Protein AF-A0A2W1BC17-F1 (afdb_monomer)

pLDDT: mean 77.49, std 23.21, range [33.03, 98.62]

Solvent-accessible surface area (backbone atoms only — not comparable to full-atom values): 24165 Å² total; per-residue (Å²): 102,50,17,80,82,79,64,45,81,51,53,84,91,45,58,36,45,22,64,70,81,61,52,36,32,41,40,66,82,70,74,48,51,72,63,58,64,70,69,39,52,78,56,51,64,63,67,32,56,46,70,74,53,60,67,54,64,79,76,71,79,68,84,74,87,70,80,82,77,80,79,78,84,89,79,88,84,79,75,72,74,79,68,64,68,73,76,72,74,78,75,86,74,86,71,49,74,66,57,50,54,52,50,53,56,49,49,51,52,51,51,52,53,50,52,53,52,51,51,54,50,52,52,54,52,51,51,53,52,50,52,52,51,51,53,54,52,52,53,51,53,51,52,54,49,54,50,50,56,51,50,53,52,50,53,50,52,55,51,50,55,51,52,54,53,52,53,53,52,50,56,52,53,52,54,57,56,63,72,71,73,72,81,86,81,83,88,82,86,90,84,90,84,90,82,88,77,90,78,88,80,90,78,91,82,89,81,89,81,92,81,86,88,81,87,82,82,90,84,85,88,81,85,85,91,82,94,76,90,81,81,83,82,73,85,78,79,87,70,81,82,75,87,65,88,88,80,77,89,74,86,81,76,83,76,78,77,74,74,81,84,83,78,85,86,79,89,80,65,87,89,65,82,78,81,80,57,70,43,42,34,35,38,33,64,38,57,65,82,64,50,59,63,62,52,50,51,52,50,28,74,75,73,40,83,90,60,74,72,45,69,43,77,56,85,65,94,61,94,61,94,39,31,36,35,41,37,36,30,42,59,83,57,46,63,64,71,66,40,73,85,75,49,64,89,80,55,46,73,46,77,49,70,80,75,74,70,77,71,70,81,76,88,125

Mean predicted aligned error: 20.09 Å

Nearest PDB structures (foldseek):
  2rrn-assembly1_A  TM=5.330E-01  e=1.039E-02  Thermus thermophilus HB8
  7qri-assembly1_B  TM=5.809E-01  e=1.399E-01  Homo sapiens
  6u9d-assembly2_S-2  TM=5.372E-01  e=3.769E-01  Saccharomyces cerevisiae
  2caj-assembly1_A-2  TM=4.320E-01  e=1.315E-01  Helicobacter pylori 26695
  6u9d-assembly2_W-2  TM=5.742E-01  e=1.080E+00  Saccharomyces cerevisiae

InterPro domains:
  IPR001965 Zinc finger, PHD-type [SM00249] (2-54)
  IPR011011 Zinc finger, FYVE/PHD-type [SSF57903] (2-59)
  IPR013083 Zinc finger, RING/FYVE/PHD-type [G3DSA:3.30.40.10] (1-61)
  IPR019786 Zinc finger, PHD-type, conserved site [PS01359] (3-53)

Structure (mmCIF, N/CA/C/O backbone):
data_AF-A0A2W1BC17-F1
#
_entry.id   AF-A0A2W1BC17-F1
#
loop_
_atom_site.group_PDB
_atom_site.id
_atom_site.type_symbol
_atom_site.label_atom_id
_atom_site.label_alt_id
_atom_site.label_comp_id
_atom_site.label_asym_id
_atom_site.label_entity_id
_atom_site.label_seq_id
_atom_site.pdbx_PDB_ins_code
_atom_site.Cartn_x
_atom_site.Cartn_y
_atom_site.Cartn_z
_atom_site.occupancy
_atom_site.B_iso_or_equiv
_atom_site.auth_seq_id
_atom_site.auth_comp_id
_atom_site.auth_asym_id
_atom_site.auth_atom_id
_atom_site.pdbx_PDB_model_num
ATOM 1 N N . MET A 1 1 ? -3.596 -1.594 25.329 1.00 90.62 1 MET A N 1
ATOM 2 C CA . MET A 1 1 ? -2.576 -1.300 24.293 1.00 90.62 1 MET A CA 1
ATOM 3 C C . MET A 1 1 ? -2.868 -2.190 23.095 1.00 90.62 1 MET A C 1
ATOM 5 O O . MET A 1 1 ? -3.283 -3.321 23.323 1.00 90.62 1 MET A O 1
ATOM 9 N N . ASN A 1 2 ? -2.706 -1.697 21.864 1.00 97.12 2 ASN A N 1
ATOM 10 C CA . ASN A 1 2 ? -2.978 -2.479 20.652 1.00 97.12 2 ASN A CA 1
ATOM 11 C C . ASN A 1 2 ? -1.664 -2.948 20.018 1.00 97.12 2 ASN A C 1
ATOM 13 O O . ASN A 1 2 ? -0.629 -2.288 20.143 1.00 97.12 2 ASN A O 1
ATOM 17 N N . CYS A 1 3 ? -1.694 -4.106 19.369 1.00 97.69 3 CYS A N 1
ATOM 18 C CA . CYS A 1 3 ? -0.544 -4.654 18.664 1.00 97.69 3 CYS A CA 1
ATOM 19 C C . CYS A 1 3 ? -0.283 -3.894 17.372 1.00 97.69 3 CYS A C 1
ATOM 21 O O . CYS A 1 3 ? -1.185 -3.718 16.566 1.00 97.69 3 CYS A O 1
ATOM 23 N N . ASN A 1 4 ? 0.962 -3.494 17.138 1.00 96.50 4 ASN A N 1
ATOM 24 C CA . ASN A 1 4 ? 1.337 -2.721 15.955 1.00 96.50 4 ASN A CA 1
ATOM 25 C C . ASN A 1 4 ? 1.450 -3.566 14.667 1.00 96.50 4 ASN A C 1
ATOM 27 O O . ASN A 1 4 ? 1.879 -3.047 13.644 1.00 96.50 4 ASN A O 1
ATOM 31 N N . ILE A 1 5 ? 1.134 -4.865 14.731 1.00 95.88 5 ILE A N 1
ATOM 32 C CA . ILE A 1 5 ? 1.068 -5.765 13.568 1.00 95.88 5 ILE A CA 1
ATOM 33 C C . ILE A 1 5 ? -0.388 -6.122 13.267 1.00 95.88 5 ILE A C 1
ATOM 35 O O . ILE A 1 5 ? -0.862 -5.887 12.167 1.00 95.88 5 ILE A O 1
ATOM 39 N N . CYS A 1 6 ? -1.116 -6.675 14.243 1.00 97.38 6 CYS A N 1
ATOM 40 C CA . CYS A 1 6 ? -2.483 -7.160 14.019 1.00 97.38 6 CYS A CA 1
ATOM 41 C C . CYS A 1 6 ? -3.583 -6.197 14.494 1.00 97.38 6 CYS A C 1
ATOM 43 O O . CYS A 1 6 ? -4.758 -6.531 14.385 1.00 97.38 6 CYS A O 1
ATOM 45 N N . PHE A 1 7 ? -3.224 -5.054 15.089 1.00 95.44 7 PHE A N 1
ATOM 46 C CA . PHE A 1 7 ? -4.124 -4.015 15.620 1.00 95.44 7 PHE A CA 1
ATOM 47 C C . PHE A 1 7 ? -5.117 -4.452 16.715 1.00 95.44 7 PHE A C 1
ATOM 49 O O . PHE A 1 7 ? -5.868 -3.625 17.232 1.00 95.44 7 PHE A O 1
ATOM 56 N N . LYS A 1 8 ? -5.076 -5.714 17.160 1.00 98.00 8 LYS A N 1
ATOM 57 C CA . LYS A 1 8 ? -5.898 -6.234 18.267 1.00 98.00 8 LYS A CA 1
ATOM 58 C C . LYS A 1 8 ? -5.369 -5.776 19.632 1.00 98.00 8 LYS A C 1
ATOM 60 O O . LYS A 1 8 ? -4.177 -5.488 19.782 1.00 98.00 8 LYS A O 1
ATOM 65 N N . LYS A 1 9 ? -6.247 -5.740 20.642 1.00 97.81 9 LYS A N 1
ATOM 66 C CA . LYS A 1 9 ? -5.868 -5.474 22.043 1.00 97.81 9 LYS A CA 1
ATOM 67 C C . LYS A 1 9 ? -4.882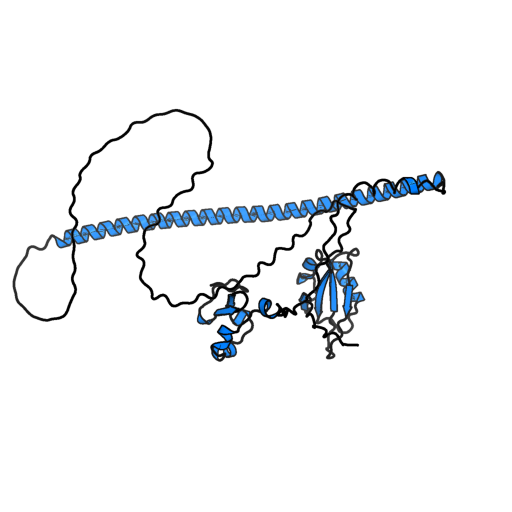 -6.547 22.544 1.00 97.81 9 LYS A C 1
ATOM 69 O O . LYS A 1 9 ? -4.985 -7.713 22.169 1.00 97.81 9 LYS A O 1
ATOM 74 N N . ILE A 1 10 ? -3.903 -6.133 23.348 1.00 97.50 10 ILE A N 1
ATOM 75 C CA . ILE A 1 10 ? -2.877 -7.003 23.941 1.00 97.50 10 ILE A CA 1
ATOM 76 C C . ILE A 1 10 ? -3.099 -7.113 25.450 1.00 97.50 10 ILE A C 1
ATOM 78 O O . ILE A 1 10 ? -3.164 -6.085 26.131 1.00 97.50 10 ILE A O 1
ATOM 82 N N . ASP A 1 11 ? -3.124 -8.344 25.955 1.00 96.88 11 ASP A N 1
ATOM 83 C CA . ASP A 1 11 ? -3.089 -8.641 27.385 1.00 96.88 11 ASP A CA 1
ATOM 84 C C . ASP A 1 11 ? -1.675 -8.475 27.952 1.00 96.88 11 ASP A C 1
ATOM 86 O O . ASP A 1 11 ? -0.675 -8.680 27.262 1.00 96.88 11 ASP A O 1
ATOM 90 N N . LEU A 1 12 ? -1.563 -8.125 29.235 1.00 93.38 12 LEU A N 1
ATOM 91 C CA . LEU A 1 12 ? -0.262 -7.903 29.882 1.00 93.38 12 LEU A CA 1
ATOM 92 C C . LEU A 1 12 ? 0.638 -9.150 29.868 1.00 93.38 12 LEU A C 1
ATOM 94 O O . LEU A 1 12 ? 1.864 -9.010 29.865 1.00 93.38 12 LEU A O 1
ATOM 98 N N . SER A 1 13 ? 0.046 -10.349 29.826 1.00 93.38 13 SER A N 1
ATOM 99 C CA . SER A 1 13 ? 0.774 -11.614 29.699 1.00 93.38 13 SER A CA 1
ATOM 100 C C . SER A 1 13 ? 1.473 -11.747 28.352 1.00 93.38 13 SER A C 1
ATOM 102 O O . SER A 1 13 ? 2.547 -12.322 28.309 1.00 93.38 13 SER A O 1
ATOM 104 N N . ASP A 1 14 ? 0.920 -11.176 27.283 1.00 95.00 14 ASP A N 1
ATOM 105 C CA . ASP A 1 14 ? 1.371 -11.402 25.904 1.00 95.00 14 ASP A CA 1
ATOM 106 C C . ASP A 1 14 ? 2.144 -10.205 25.330 1.00 95.00 14 ASP A C 1
ATOM 108 O O . ASP A 1 14 ? 2.541 -10.196 24.159 1.00 95.00 14 ASP A O 1
ATOM 112 N N . LEU A 1 15 ? 2.354 -9.181 26.160 1.00 95.31 15 LEU A N 1
ATOM 113 C CA . LEU A 1 15 ? 2.913 -7.900 25.766 1.00 95.31 15 LEU A CA 1
ATOM 114 C C . LEU A 1 15 ? 4.436 -7.946 25.609 1.00 95.31 15 LEU A C 1
ATOM 116 O O . LEU A 1 15 ? 5.186 -8.122 26.573 1.00 95.31 15 LEU A O 1
ATOM 120 N N . LEU A 1 16 ? 4.892 -7.643 24.395 1.00 95.88 16 LEU A N 1
ATOM 121 C CA . LEU A 1 16 ? 6.256 -7.210 24.105 1.00 95.88 16 LEU A CA 1
ATOM 122 C C . LEU A 1 16 ? 6.275 -5.732 23.743 1.00 95.88 16 LEU A C 1
ATOM 124 O O . LEU A 1 16 ? 5.455 -5.253 22.961 1.00 95.88 16 LEU A O 1
ATOM 128 N N . ARG A 1 17 ? 7.256 -5.004 24.276 1.00 96.38 17 ARG A N 1
ATOM 129 C CA . ARG A 1 17 ? 7.487 -3.595 23.951 1.00 96.38 17 ARG A CA 1
ATOM 130 C C . ARG A 1 17 ? 8.876 -3.442 23.350 1.00 96.38 17 ARG A C 1
ATOM 132 O O . ARG A 1 17 ? 9.870 -3.738 24.005 1.00 96.38 17 ARG A O 1
ATOM 139 N N . CYS A 1 18 ? 8.955 -2.953 22.115 1.00 96.44 18 CYS A N 1
ATOM 140 C CA . CYS A 1 18 ? 10.238 -2.701 21.461 1.00 96.44 18 CYS A CA 1
ATOM 141 C C . CYS A 1 18 ? 11.016 -1.604 22.204 1.00 96.44 18 CYS A C 1
ATOM 143 O O . CYS A 1 18 ? 10.502 -0.508 22.426 1.00 96.44 18 CYS A O 1
ATOM 145 N N . ASN A 1 19 ? 12.282 -1.840 22.545 1.00 94.69 19 ASN A N 1
ATOM 146 C CA . ASN A 1 19 ? 13.093 -0.845 23.245 1.00 94.69 19 ASN A CA 1
ATOM 147 C C . ASN A 1 19 ? 13.482 0.355 22.347 1.00 94.69 19 ASN A C 1
ATOM 149 O O . ASN A 1 19 ? 13.728 1.458 22.851 1.00 94.69 19 ASN A O 1
ATOM 153 N N . GLY A 1 20 ? 13.497 0.156 21.023 1.00 92.81 20 GLY A N 1
ATOM 154 C CA . GLY A 1 20 ? 13.750 1.192 20.018 1.00 92.81 20 GLY A CA 1
ATOM 155 C C . GLY A 1 20 ? 12.575 2.159 19.858 1.00 92.81 20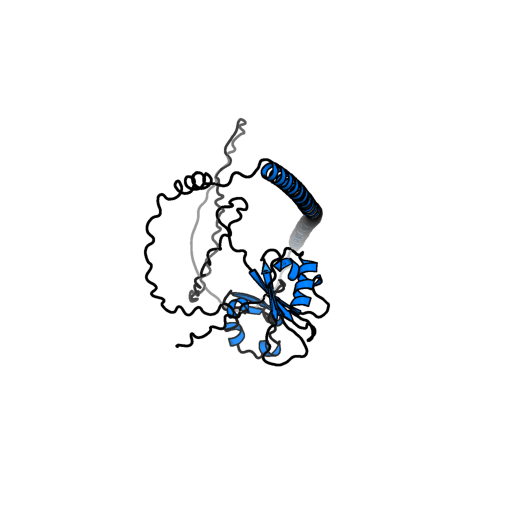 GLY A C 1
ATOM 156 O O . GLY A 1 20 ? 12.637 3.280 20.355 1.00 92.81 20 GLY A O 1
ATOM 157 N N . CYS A 1 21 ? 11.502 1.720 19.194 1.00 95.00 21 CYS A N 1
ATOM 158 C CA . CYS A 1 21 ? 10.346 2.557 18.845 1.00 95.00 21 CYS A CA 1
ATOM 159 C C . CYS A 1 21 ? 9.244 2.617 19.913 1.00 95.00 21 CYS A C 1
ATOM 161 O O . CYS A 1 21 ? 8.287 3.361 19.741 1.00 95.00 21 CYS A O 1
ATOM 163 N N . LYS A 1 22 ? 9.342 1.831 20.996 1.00 95.62 22 LYS A N 1
ATOM 164 C CA . LYS A 1 22 ? 8.334 1.722 22.072 1.00 95.62 22 LYS A CA 1
ATOM 165 C C . LYS A 1 22 ? 6.961 1.178 21.654 1.00 95.62 22 LYS A C 1
ATOM 167 O O . LYS A 1 22 ? 6.094 1.054 22.516 1.00 95.62 22 LYS A O 1
ATOM 172 N N . ALA A 1 23 ? 6.784 0.773 20.397 1.00 96.88 23 ALA A N 1
ATOM 173 C CA . ALA A 1 23 ? 5.580 0.085 19.946 1.00 96.88 23 ALA A CA 1
ATOM 174 C C . ALA A 1 23 ? 5.381 -1.250 20.686 1.00 96.88 23 ALA A C 1
ATOM 176 O O . ALA A 1 23 ? 6.347 -1.898 21.117 1.00 96.88 23 ALA A O 1
ATOM 177 N N . THR A 1 24 ? 4.114 -1.632 20.841 1.00 97.50 24 THR A N 1
ATOM 178 C CA . THR A 1 24 ? 3.685 -2.854 21.524 1.00 97.50 24 THR A CA 1
ATOM 179 C C . THR A 1 24 ? 3.248 -3.921 20.535 1.00 97.50 24 THR A C 1
ATOM 181 O O . THR A 1 24 ? 2.609 -3.621 19.528 1.00 97.50 24 THR A O 1
ATOM 184 N N . TYR A 1 25 ? 3.573 -5.170 20.841 1.00 97.69 25 TYR A N 1
ATOM 185 C CA . TYR A 1 25 ? 3.340 -6.326 19.985 1.00 97.69 25 TYR A CA 1
ATOM 186 C C . TYR A 1 25 ? 2.874 -7.508 20.835 1.00 97.69 25 TYR A C 1
ATOM 188 O O . TYR A 1 25 ? 3.292 -7.635 21.987 1.00 97.69 25 TYR A O 1
ATOM 196 N N . HIS A 1 26 ? 2.057 -8.394 20.265 1.00 97.94 26 HIS A N 1
ATOM 197 C CA . HIS A 1 26 ? 1.937 -9.753 20.799 1.00 97.94 26 HIS A CA 1
ATOM 198 C C . HIS A 1 26 ? 3.237 -10.506 20.507 1.00 97.94 26 HIS A C 1
ATOM 200 O O . HIS A 1 26 ? 3.741 -10.423 19.383 1.00 97.94 26 HIS A O 1
ATOM 206 N N . TYR A 1 27 ? 3.756 -11.287 21.457 1.00 96.62 27 TYR A N 1
ATOM 207 C CA . TYR A 1 27 ? 4.955 -12.103 21.203 1.00 96.62 27 TYR A CA 1
ATOM 208 C C . TYR A 1 27 ? 4.778 -13.075 20.027 1.00 96.62 27 TYR A C 1
ATOM 210 O O . TYR A 1 27 ? 5.697 -13.254 19.229 1.00 96.62 27 TYR A O 1
ATOM 218 N N . ARG A 1 28 ? 3.555 -13.586 19.838 1.00 97.06 28 ARG A N 1
ATOM 219 C CA . ARG A 1 28 ? 3.181 -14.432 18.694 1.00 97.06 28 ARG A CA 1
ATOM 220 C C . ARG A 1 28 ? 3.307 -13.703 17.354 1.00 97.06 28 ARG A C 1
ATOM 222 O O . ARG A 1 28 ? 3.791 -14.285 16.391 1.00 97.06 28 ARG A O 1
ATOM 229 N N . CYS A 1 29 ? 2.932 -12.422 17.287 1.00 97.44 29 CYS A N 1
ATOM 230 C CA . CYS A 1 29 ? 3.077 -11.617 16.067 1.00 97.44 29 CYS A CA 1
ATOM 231 C C . CYS A 1 29 ? 4.548 -11.358 15.704 1.00 97.44 29 CYS A C 1
ATOM 233 O O . CYS A 1 29 ? 4.842 -11.076 14.549 1.00 97.44 29 CYS A O 1
ATOM 235 N N . MET A 1 30 ? 5.460 -11.479 16.672 1.00 95.88 30 MET A N 1
ATOM 236 C CA . MET A 1 30 ? 6.908 -11.351 16.478 1.00 95.88 30 MET A CA 1
ATOM 237 C C . MET A 1 30 ? 7.607 -12.705 16.280 1.00 95.88 30 MET A C 1
ATOM 239 O O . MET A 1 30 ? 8.830 -12.764 16.349 1.00 95.88 30 MET A O 1
ATOM 243 N N . LYS A 1 31 ? 6.846 -13.789 16.057 1.00 95.75 31 LYS A N 1
ATOM 244 C CA . LYS A 1 31 ? 7.356 -15.160 15.874 1.00 95.75 31 LYS A CA 1
ATOM 245 C C . LYS A 1 31 ? 8.217 -15.676 17.040 1.00 95.75 31 LYS A C 1
ATOM 247 O O . LYS A 1 31 ? 9.049 -16.550 16.840 1.00 95.75 31 LYS A O 1
ATOM 252 N N . ILE A 1 32 ? 8.007 -15.158 18.252 1.00 94.62 32 ILE A N 1
ATOM 253 C CA . ILE A 1 32 ? 8.643 -15.681 19.467 1.00 94.62 32 ILE A CA 1
ATOM 254 C C . ILE A 1 32 ? 7.788 -16.836 19.980 1.00 94.62 32 ILE A C 1
ATOM 256 O O . ILE A 1 32 ? 6.556 -16.728 20.034 1.00 94.62 32 ILE A O 1
ATOM 260 N N . THR A 1 33 ? 8.412 -17.951 20.341 1.00 95.19 33 THR A N 1
ATOM 261 C CA . THR A 1 33 ? 7.667 -19.105 20.852 1.00 95.19 33 THR A CA 1
ATOM 262 C C . THR A 1 33 ? 7.188 -18.855 22.291 1.00 95.19 33 THR A C 1
ATOM 264 O O . THR A 1 33 ? 7.827 -18.122 23.049 1.00 95.19 33 THR A O 1
ATOM 267 N N . PRO A 1 34 ? 6.065 -19.457 22.728 1.00 94.56 34 PRO A N 1
ATOM 268 C CA . PRO A 1 34 ? 5.609 -19.326 24.112 1.00 94.56 34 PRO A CA 1
ATOM 269 C C . PRO A 1 34 ? 6.641 -19.806 25.144 1.00 94.56 34 PRO A C 1
ATOM 271 O O . PRO A 1 34 ? 6.688 -19.252 26.238 1.00 94.56 34 PRO A O 1
ATOM 274 N N . ALA A 1 35 ? 7.459 -20.809 24.798 1.00 92.94 35 ALA A N 1
ATOM 275 C CA . ALA A 1 35 ? 8.547 -21.302 25.642 1.00 92.94 35 ALA A CA 1
ATOM 276 C C . ALA A 1 35 ? 9.640 -20.236 25.804 1.00 92.94 35 ALA A C 1
ATOM 278 O O . ALA A 1 35 ? 9.913 -19.828 26.925 1.00 92.94 35 ALA A O 1
ATOM 279 N N . GLU A 1 36 ? 10.150 -19.665 24.706 1.00 91.44 36 GLU A N 1
ATOM 280 C CA . GLU A 1 36 ? 11.123 -18.558 24.744 1.00 91.44 36 GLU A CA 1
ATOM 281 C C . GLU A 1 36 ? 10.584 -17.314 25.454 1.00 91.44 36 GLU A C 1
ATOM 283 O O . GLU A 1 36 ? 11.343 -16.564 26.058 1.00 91.44 36 GLU A O 1
ATOM 288 N N . PHE A 1 37 ? 9.276 -17.064 25.389 1.00 93.38 37 PHE A N 1
ATOM 289 C CA . PHE A 1 37 ? 8.667 -15.931 26.078 1.00 93.38 37 PHE A CA 1
ATOM 290 C C . PHE A 1 37 ? 8.485 -16.178 27.588 1.00 93.38 37 PHE A C 1
ATOM 292 O O . PHE A 1 37 ? 8.590 -15.231 28.372 1.00 93.38 37 PHE A O 1
ATOM 299 N N . LYS A 1 38 ? 8.211 -17.425 28.002 1.00 89.94 38 LYS A N 1
ATOM 300 C CA . LYS A 1 38 ? 8.065 -17.818 29.416 1.00 89.94 38 LYS A CA 1
ATOM 301 C C . LYS A 1 38 ? 9.410 -18.044 30.110 1.00 89.94 38 LYS A C 1
ATOM 303 O O . LYS A 1 38 ? 9.572 -17.612 31.246 1.00 89.94 38 LYS A O 1
ATOM 308 N N . GLU A 1 39 ? 10.347 -18.708 29.439 1.00 83.62 39 GLU A N 1
ATOM 309 C CA . GLU A 1 39 ? 11.698 -19.003 29.936 1.00 83.62 39 GLU A CA 1
ATOM 310 C C . GLU A 1 39 ? 12.673 -17.856 29.675 1.00 83.62 39 GLU A C 1
ATOM 312 O O . GLU A 1 39 ? 13.678 -17.716 30.372 1.00 83.62 39 GLU A O 1
ATOM 317 N N . GLY A 1 40 ? 12.361 -17.005 28.692 1.00 72.44 40 GLY A N 1
ATOM 318 C CA . GLY A 1 40 ? 13.122 -15.811 28.379 1.00 72.44 40 GLY A CA 1
ATOM 319 C C . GLY A 1 40 ? 13.226 -14.940 29.623 1.00 72.44 40 GLY A C 1
ATOM 320 O O . GLY A 1 40 ? 12.202 -14.431 30.092 1.00 72.44 40 GLY A O 1
ATOM 321 N N . PRO A 1 41 ? 14.436 -14.737 30.174 1.00 64.12 41 PRO A N 1
ATOM 322 C CA . PRO A 1 41 ? 14.602 -13.960 31.387 1.00 64.12 41 PRO A CA 1
ATOM 323 C C . PRO A 1 41 ? 13.986 -12.573 31.196 1.00 64.12 41 PRO A C 1
ATOM 325 O O . PRO A 1 41 ? 13.830 -12.091 30.074 1.00 64.12 41 PRO A O 1
ATOM 328 N N . VAL A 1 42 ? 13.719 -11.871 32.299 1.00 74.50 42 VAL A N 1
ATOM 329 C CA . VAL A 1 42 ? 13.345 -10.439 32.353 1.00 74.50 42 VAL A CA 1
ATOM 330 C C . VAL A 1 42 ? 14.116 -9.571 31.331 1.00 74.50 42 VAL A C 1
ATOM 332 O O . VAL A 1 42 ? 13.631 -8.532 30.883 1.00 74.50 42 VAL A O 1
ATOM 335 N N . GLN A 1 43 ? 15.302 -10.020 30.917 1.00 78.19 43 GLN A N 1
ATOM 336 C CA . GLN A 1 43 ? 16.089 -9.501 29.807 1.00 78.19 43 GLN A CA 1
ATOM 337 C C . GLN A 1 43 ? 15.358 -9.439 28.456 1.00 78.19 43 GLN A C 1
ATOM 339 O O . GLN A 1 43 ? 15.435 -8.379 27.848 1.00 78.19 43 GLN A O 1
ATOM 344 N N . LEU A 1 44 ? 14.616 -10.458 27.993 1.00 88.88 44 LEU A N 1
ATOM 345 C CA . LEU A 1 44 ? 13.930 -10.416 26.687 1.00 88.88 44 LEU A CA 1
ATOM 346 C C . LEU A 1 44 ? 12.957 -9.230 26.632 1.00 88.88 44 LEU A C 1
ATOM 348 O O . LEU A 1 44 ? 12.991 -8.432 25.699 1.00 88.88 44 LEU A O 1
ATOM 352 N N . LYS A 1 45 ? 12.176 -9.017 27.698 1.00 85.50 45 LYS A N 1
ATOM 353 C CA . LYS A 1 45 ? 11.275 -7.856 27.815 1.00 85.50 45 LYS A CA 1
ATOM 354 C C . LYS A 1 45 ? 12.021 -6.513 27.852 1.00 85.50 45 LYS A C 1
ATOM 356 O O . LYS A 1 45 ? 11.454 -5.498 27.453 1.00 85.50 45 LYS A O 1
ATOM 361 N N . ARG A 1 46 ? 13.278 -6.482 28.317 1.00 86.94 46 ARG A N 1
ATOM 362 C CA . ARG A 1 46 ? 14.114 -5.265 28.406 1.00 86.94 46 ARG A CA 1
ATOM 363 C C . ARG A 1 46 ? 14.904 -4.974 27.125 1.00 86.94 46 ARG A C 1
ATOM 365 O O . ARG A 1 46 ? 15.134 -3.806 26.801 1.00 86.94 46 ARG A O 1
ATOM 372 N N . THR A 1 47 ? 15.342 -6.002 26.405 1.00 92.88 47 THR A N 1
ATOM 373 C CA . THR A 1 47 ? 16.265 -5.881 25.265 1.00 92.88 47 THR A CA 1
ATOM 374 C C . THR A 1 47 ? 15.593 -6.074 23.911 1.00 92.88 47 THR A C 1
ATOM 376 O O . THR A 1 47 ? 16.204 -5.724 22.899 1.00 92.88 47 THR A O 1
ATOM 379 N N . PHE A 1 48 ? 14.343 -6.548 23.876 1.00 95.00 48 PHE A N 1
ATOM 380 C CA . PHE A 1 48 ? 13.606 -6.788 22.639 1.00 95.00 48 PHE A CA 1
ATOM 381 C C . PHE A 1 48 ? 13.566 -5.552 21.727 1.00 95.00 48 PHE A C 1
ATOM 383 O O . PHE A 1 48 ? 13.265 -4.429 22.149 1.00 95.00 48 PHE A O 1
ATOM 390 N N . LYS A 1 49 ? 13.845 -5.771 20.442 1.00 95.00 49 LYS A N 1
ATOM 391 C CA . LYS A 1 49 ? 13.698 -4.793 19.363 1.00 95.00 49 LYS A CA 1
ATOM 392 C C . LYS A 1 49 ? 12.876 -5.431 18.250 1.00 95.00 49 LYS A C 1
ATOM 394 O O . LYS A 1 49 ? 13.144 -6.564 17.881 1.00 95.00 49 LYS A O 1
ATOM 399 N N . CYS A 1 50 ? 11.888 -4.702 17.733 1.00 95.75 50 CYS A N 1
ATOM 400 C CA . CYS A 1 50 ? 11.154 -5.127 16.545 1.00 95.75 50 CYS A CA 1
ATOM 401 C C . CYS A 1 50 ? 12.038 -5.017 15.302 1.00 95.75 50 CYS A C 1
ATOM 403 O O . CYS A 1 50 ? 12.941 -4.180 15.281 1.00 95.75 50 CYS A O 1
ATOM 405 N N . ASP A 1 51 ? 11.720 -5.780 14.259 1.00 93.19 51 ASP A N 1
ATOM 406 C CA . ASP A 1 51 ? 12.511 -5.892 13.025 1.00 93.19 51 ASP A CA 1
ATOM 407 C C . ASP A 1 51 ? 12.857 -4.538 12.402 1.00 93.19 51 ASP A C 1
ATOM 409 O O . ASP A 1 51 ? 13.985 -4.311 11.971 1.00 93.19 51 ASP A O 1
ATOM 413 N N . ILE A 1 52 ? 11.927 -3.582 12.469 1.00 91.56 52 ILE A N 1
ATOM 414 C CA . ILE A 1 52 ? 12.150 -2.204 12.021 1.00 91.56 52 ILE A CA 1
ATOM 415 C C . ILE A 1 52 ? 13.318 -1.569 12.793 1.00 91.56 52 ILE A C 1
ATOM 417 O O . ILE A 1 52 ? 14.215 -0.977 12.203 1.00 91.56 52 ILE A O 1
ATOM 421 N N . CYS A 1 53 ? 13.347 -1.707 14.120 1.00 91.94 53 CYS A N 1
ATOM 422 C CA . CYS A 1 53 ? 14.404 -1.153 14.970 1.00 91.94 53 CYS A CA 1
ATOM 423 C C . CYS A 1 53 ? 15.703 -1.964 14.947 1.00 91.94 53 CYS A C 1
ATOM 425 O O . CYS A 1 53 ? 16.757 -1.409 15.267 1.00 91.94 53 CYS A O 1
ATOM 427 N N . THR A 1 54 ? 15.643 -3.256 14.627 1.00 90.69 54 THR A N 1
ATOM 428 C CA . THR A 1 54 ? 16.827 -4.110 14.456 1.00 90.69 54 THR A CA 1
ATOM 429 C C . THR A 1 54 ? 17.533 -3.795 13.134 1.00 90.69 54 THR A C 1
ATOM 431 O O . THR A 1 54 ? 18.759 -3.713 13.112 1.00 90.69 54 THR A O 1
ATOM 434 N N . ASN A 1 55 ? 16.768 -3.506 12.074 1.00 82.50 55 ASN A N 1
ATOM 435 C CA . ASN A 1 55 ? 17.276 -3.177 10.736 1.00 82.50 55 ASN A CA 1
ATOM 436 C C . ASN A 1 55 ? 17.770 -1.734 10.585 1.00 82.50 55 ASN A C 1
ATOM 438 O O . ASN A 1 55 ? 18.510 -1.426 9.646 1.00 82.50 55 ASN A O 1
ATOM 442 N N . VAL A 1 56 ? 17.445 -0.842 11.528 1.00 78.56 56 VAL A N 1
ATOM 443 C CA . VAL A 1 56 ? 18.119 0.458 11.649 1.00 78.56 56 VAL A CA 1
ATOM 444 C C . VAL A 1 56 ? 19.520 0.188 12.196 1.00 78.56 56 VAL A C 1
ATOM 446 O O . VAL A 1 56 ? 19.795 0.334 13.389 1.00 78.56 56 VAL A O 1
ATOM 449 N N . SER A 1 57 ? 20.407 -0.254 11.301 1.00 53.94 57 SER A N 1
ATOM 450 C CA . SER A 1 57 ? 21.834 -0.408 11.559 1.00 53.94 57 SER A CA 1
ATOM 451 C C . SER A 1 57 ? 22.300 0.832 12.306 1.00 53.94 57 SER A C 1
ATOM 453 O O . SER A 1 57 ? 22.072 1.955 11.842 1.00 53.94 57 SER A O 1
ATOM 455 N N . LYS A 1 58 ? 22.902 0.644 13.489 1.00 56.44 58 LYS A N 1
ATOM 456 C CA . LYS A 1 58 ? 23.574 1.725 14.209 1.00 56.44 58 LYS A CA 1
ATOM 457 C C . LYS A 1 58 ? 24.556 2.322 13.204 1.00 56.44 58 LYS A C 1
ATOM 459 O O . LYS A 1 58 ? 25.610 1.737 12.984 1.00 56.44 58 LYS A O 1
ATOM 464 N N . ARG A 1 59 ? 24.215 3.448 12.563 1.00 52.28 59 ARG A N 1
ATOM 465 C CA . ARG A 1 59 ? 25.222 4.297 11.931 1.00 52.28 59 ARG A CA 1
ATOM 466 C C . ARG A 1 59 ? 26.111 4.700 13.089 1.00 52.28 59 ARG A C 1
ATOM 468 O O . ARG A 1 59 ? 25.754 5.591 13.863 1.00 52.28 59 ARG A O 1
ATOM 475 N N . ILE A 1 60 ? 27.185 3.939 13.272 1.00 49.72 60 ILE A N 1
ATOM 476 C CA . ILE A 1 60 ? 28.331 4.343 14.058 1.00 49.72 60 ILE A CA 1
ATOM 477 C C . ILE A 1 60 ? 28.633 5.723 13.502 1.00 49.72 60 ILE A C 1
ATOM 479 O O . ILE A 1 60 ? 28.863 5.877 12.303 1.00 49.72 60 ILE A O 1
ATOM 483 N N . ARG A 1 61 ? 28.462 6.739 14.345 1.00 47.34 61 ARG A N 1
ATOM 484 C CA . ARG A 1 61 ? 28.958 8.071 14.045 1.00 47.34 61 ARG A CA 1
ATOM 485 C C . ARG A 1 61 ? 30.470 7.934 14.097 1.00 47.34 61 ARG A C 1
ATOM 487 O O . ARG A 1 61 ? 31.070 8.187 15.132 1.00 47.34 61 ARG A O 1
ATOM 494 N N . VAL A 1 62 ? 31.044 7.414 13.018 1.00 47.50 62 VAL A N 1
ATOM 495 C CA . VAL A 1 62 ? 32.412 7.741 12.671 1.00 47.50 62 VAL A CA 1
ATOM 496 C C . VAL A 1 62 ? 32.372 9.253 12.512 1.00 47.50 62 VAL A C 1
ATOM 498 O O . VAL A 1 62 ? 31.490 9.795 11.843 1.00 47.50 62 VAL A O 1
ATOM 501 N N . THR A 1 63 ? 33.189 9.920 13.306 1.00 43.19 63 THR A N 1
ATOM 502 C CA . THR A 1 63 ? 33.465 11.347 13.240 1.00 43.19 63 THR A CA 1
ATOM 503 C C . THR A 1 63 ? 34.040 11.645 11.859 1.00 43.19 63 THR A C 1
ATOM 505 O O . THR A 1 63 ? 35.250 11.646 11.678 1.00 43.19 63 THR A O 1
ATOM 508 N N . ASP A 1 64 ? 33.168 11.793 10.865 1.00 42.09 64 ASP A N 1
ATOM 509 C CA . ASP A 1 64 ? 33.537 12.320 9.559 1.00 42.09 64 ASP A CA 1
ATOM 510 C C . ASP A 1 64 ? 33.690 13.835 9.710 1.00 42.09 64 ASP A C 1
ATOM 512 O O . ASP A 1 64 ? 32.721 14.592 9.611 1.00 42.09 64 ASP A O 1
ATOM 516 N N . ASP A 1 65 ? 34.926 14.261 9.969 1.00 47.25 65 ASP A N 1
ATOM 517 C CA . ASP A 1 65 ? 35.421 15.615 9.709 1.00 47.25 65 ASP A CA 1
ATOM 518 C C . ASP A 1 65 ? 35.490 15.832 8.190 1.00 47.25 65 ASP A C 1
ATOM 520 O O . ASP A 1 65 ? 36.560 15.941 7.591 1.00 47.25 65 ASP A O 1
ATOM 524 N N . THR A 1 66 ? 34.337 15.849 7.518 1.00 54.78 66 THR A N 1
ATOM 525 C CA . THR A 1 66 ? 34.282 16.323 6.133 1.00 54.78 66 THR A CA 1
ATOM 526 C C . THR A 1 66 ? 34.170 17.849 6.168 1.00 54.78 66 THR A C 1
ATOM 528 O O . THR A 1 66 ? 33.146 18.366 6.625 1.00 54.78 66 THR A O 1
ATOM 531 N N . PRO A 1 67 ? 35.191 18.604 5.719 1.00 51.03 67 PRO A N 1
ATOM 532 C CA . PRO A 1 67 ? 35.153 20.057 5.748 1.00 51.03 67 PRO A CA 1
ATOM 533 C C . PRO A 1 67 ? 34.042 20.553 4.821 1.00 51.03 67 PRO A C 1
ATOM 535 O O . PRO A 1 67 ? 34.028 20.275 3.621 1.00 51.03 67 PRO A O 1
ATOM 538 N N . VAL A 1 68 ? 33.096 21.294 5.393 1.00 46.03 68 VAL A N 1
ATOM 539 C CA . VAL A 1 68 ? 32.024 21.966 4.659 1.00 46.03 68 VAL A CA 1
ATOM 540 C C . VAL A 1 68 ? 32.665 23.025 3.760 1.00 46.03 68 VAL A C 1
ATOM 542 O O . VAL A 1 68 ? 33.021 24.107 4.221 1.00 46.03 68 VAL A O 1
ATOM 545 N N . ARG A 1 69 ? 32.839 22.725 2.467 1.00 47.25 69 ARG A N 1
ATOM 546 C CA . ARG A 1 69 ? 33.135 23.761 1.469 1.00 47.25 69 ARG A CA 1
ATOM 547 C C . ARG A 1 69 ? 31.897 24.643 1.336 1.00 47.25 69 ARG A C 1
ATOM 549 O O . ARG A 1 69 ? 30.843 24.171 0.915 1.00 47.25 69 ARG A O 1
ATOM 556 N N . GLY A 1 70 ? 32.032 25.907 1.734 1.00 44.00 70 GLY A N 1
ATOM 557 C CA . GLY A 1 70 ? 31.010 26.930 1.548 1.00 44.00 70 GLY A CA 1
ATOM 558 C C . GLY A 1 70 ? 30.637 27.046 0.072 1.00 44.00 70 GLY A C 1
ATOM 559 O O . GLY A 1 70 ? 31.507 27.190 -0.786 1.00 44.00 70 GLY A O 1
ATOM 560 N N . ALA A 1 71 ? 29.344 26.940 -0.216 1.00 43.62 71 ALA A N 1
ATOM 561 C CA . ALA A 1 71 ? 28.811 27.176 -1.546 1.00 43.62 71 ALA A CA 1
ATOM 562 C C . ALA A 1 71 ? 28.923 28.676 -1.883 1.00 43.62 71 ALA A C 1
ATOM 564 O O . ALA A 1 71 ? 28.530 29.500 -1.051 1.00 43.62 71 ALA A O 1
ATOM 565 N N . PRO A 1 72 ? 29.432 29.056 -3.067 1.00 47.97 72 PRO A N 1
ATOM 566 C CA . PRO A 1 72 ? 29.348 30.430 -3.534 1.00 47.97 72 PRO A CA 1
ATOM 567 C C . PRO A 1 72 ? 27.898 30.756 -3.918 1.00 47.97 72 PRO A C 1
ATOM 569 O O . PRO A 1 72 ? 27.205 29.947 -4.536 1.00 47.97 72 PRO A O 1
ATOM 572 N N . SER A 1 73 ? 27.442 31.942 -3.519 1.00 48.38 73 SER A N 1
ATOM 573 C CA . SER A 1 73 ? 26.116 32.483 -3.818 1.00 48.38 73 SER A CA 1
ATOM 574 C C . SER A 1 73 ? 25.843 32.495 -5.323 1.00 48.38 73 SER A C 1
ATOM 576 O O . SER A 1 73 ? 26.471 33.241 -6.068 1.00 48.38 73 SER A O 1
ATOM 578 N N . ALA A 1 74 ? 24.877 31.688 -5.759 1.00 48.69 74 ALA A N 1
ATOM 579 C CA . ALA A 1 74 ? 24.340 31.722 -7.111 1.00 48.69 74 ALA A CA 1
ATOM 580 C C . ALA A 1 74 ? 23.321 32.866 -7.227 1.00 48.69 74 ALA A C 1
ATOM 582 O O . ALA A 1 74 ? 22.165 32.731 -6.827 1.00 48.69 74 ALA A O 1
ATOM 583 N N . ILE A 1 75 ? 23.767 33.997 -7.768 1.00 49.84 75 ILE A N 1
ATOM 584 C CA . ILE A 1 75 ? 22.918 35.057 -8.317 1.00 49.84 75 ILE A CA 1
ATOM 585 C C . ILE A 1 75 ? 23.309 35.174 -9.797 1.00 49.84 75 ILE A C 1
ATOM 587 O O . ILE A 1 75 ? 24.451 35.510 -10.087 1.00 49.84 75 ILE A O 1
ATOM 591 N N . GLY A 1 76 ? 22.375 34.885 -10.714 1.00 50.31 76 GLY A N 1
ATOM 592 C CA . GLY A 1 76 ? 22.428 35.411 -12.088 1.00 50.31 76 GLY A CA 1
ATOM 593 C C . GLY A 1 76 ? 22.806 34.477 -13.249 1.00 50.31 76 GLY A C 1
ATOM 594 O O . GLY A 1 76 ? 23.582 34.900 -14.089 1.00 50.31 76 GLY A O 1
ATOM 595 N N . ILE A 1 77 ? 22.256 33.257 -13.366 1.00 53.28 77 ILE A N 1
ATOM 596 C CA . ILE A 1 77 ? 22.405 32.431 -14.598 1.00 53.28 77 ILE A CA 1
ATOM 597 C C . ILE A 1 77 ? 21.049 31.861 -15.067 1.00 53.28 77 ILE A C 1
ATOM 599 O O . ILE A 1 77 ? 20.935 30.687 -15.403 1.00 53.28 77 ILE A O 1
ATOM 603 N N . ALA A 1 78 ? 19.979 32.661 -15.014 1.00 51.34 78 ALA A N 1
ATOM 604 C CA . ALA A 1 78 ? 18.664 32.242 -15.517 1.00 51.34 78 ALA A CA 1
ATOM 605 C C . ALA A 1 78 ? 18.334 32.803 -16.914 1.00 51.34 78 ALA A C 1
ATOM 607 O O . ALA A 1 78 ? 17.565 32.171 -17.629 1.00 51.34 78 ALA A O 1
ATOM 608 N N . ASP A 1 79 ? 18.957 33.909 -17.339 1.00 49.91 79 ASP A N 1
ATOM 609 C CA . ASP A 1 79 ? 18.567 34.595 -18.584 1.00 49.91 79 ASP A CA 1
ATOM 610 C C . ASP A 1 79 ? 19.479 34.312 -19.797 1.00 49.91 79 ASP A C 1
ATOM 612 O O . ASP A 1 79 ? 19.066 34.539 -20.929 1.00 49.91 79 ASP A O 1
ATOM 616 N N . GLU A 1 80 ? 20.674 33.734 -19.622 1.00 51.75 80 GLU A N 1
ATOM 617 C CA . GLU A 1 80 ? 21.614 33.499 -20.742 1.00 51.75 80 GLU A CA 1
ATOM 618 C C . GLU A 1 80 ? 21.418 32.172 -21.496 1.00 51.75 80 GLU A C 1
ATOM 620 O O . GLU A 1 80 ? 22.001 31.967 -22.559 1.00 51.75 80 GLU A O 1
ATOM 625 N N . ILE A 1 81 ? 20.579 31.256 -20.999 1.00 56.50 81 ILE A N 1
ATOM 626 C CA . ILE A 1 81 ? 20.406 29.934 -21.634 1.00 56.50 81 ILE A CA 1
ATOM 627 C C . ILE A 1 81 ? 19.335 29.959 -22.743 1.00 56.50 81 ILE A C 1
ATOM 629 O O . ILE A 1 81 ? 19.337 29.090 -23.610 1.00 56.50 81 ILE A O 1
ATOM 633 N N . ASN A 1 82 ? 18.474 30.981 -22.796 1.00 51.16 82 ASN A N 1
ATOM 634 C CA . ASN A 1 82 ? 17.417 31.073 -23.813 1.00 51.16 82 ASN A CA 1
ATOM 635 C C . ASN A 1 82 ? 17.826 31.797 -25.110 1.00 51.16 82 ASN A C 1
ATOM 637 O O . ASN A 1 82 ? 17.033 31.822 -26.044 1.00 51.16 82 ASN A O 1
ATOM 641 N N . GLN A 1 83 ? 19.037 32.360 -25.200 1.00 48.16 83 GLN A N 1
ATOM 642 C CA . GLN A 1 83 ? 19.485 33.110 -26.386 1.00 48.16 83 GLN A CA 1
ATOM 643 C C . GLN A 1 83 ? 20.486 32.366 -27.282 1.00 48.16 83 GLN A C 1
ATOM 645 O O . GLN A 1 83 ? 20.736 32.814 -28.393 1.00 48.16 83 GLN A O 1
ATOM 650 N N . SER A 1 84 ? 21.029 31.216 -26.866 1.00 49.66 84 SER A N 1
ATOM 651 C CA . SER A 1 84 ? 22.065 30.514 -27.648 1.00 49.66 84 SER A CA 1
ATOM 652 C C . SER A 1 84 ? 21.556 29.371 -28.534 1.00 49.66 84 SER A C 1
ATOM 654 O O . SER A 1 84 ? 22.342 28.797 -29.289 1.00 49.66 84 SER A O 1
ATOM 656 N N . PHE A 1 85 ? 20.259 29.037 -28.487 1.00 50.09 85 PHE A N 1
ATOM 657 C CA . PHE A 1 85 ? 19.716 27.921 -29.272 1.00 50.09 85 PHE A CA 1
ATOM 658 C C . PHE A 1 85 ? 19.158 28.328 -30.647 1.00 50.09 85 PHE A C 1
ATOM 660 O O . PHE A 1 85 ? 19.146 27.498 -31.552 1.00 50.09 85 PHE A O 1
ATOM 667 N N . GLU A 1 86 ? 18.756 29.588 -30.854 1.00 54.12 86 GLU A N 1
ATOM 668 C CA . GLU A 1 86 ? 18.216 30.020 -32.157 1.00 54.12 86 GLU A CA 1
ATOM 669 C C . GLU A 1 86 ? 19.303 30.348 -33.198 1.00 54.12 86 GLU A C 1
ATOM 671 O O . GLU A 1 86 ? 19.092 30.132 -34.392 1.00 54.12 86 GLU A O 1
ATOM 676 N N . ASP A 1 87 ? 20.511 30.735 -32.776 1.00 51.28 87 ASP A N 1
ATOM 677 C CA . ASP A 1 87 ? 21.585 31.120 -33.710 1.00 51.28 87 ASP A CA 1
ATOM 678 C C . ASP A 1 87 ? 22.366 29.933 -34.308 1.00 51.28 87 ASP A C 1
ATOM 680 O O . ASP A 1 87 ? 23.123 30.098 -35.267 1.00 51.28 87 ASP A O 1
ATOM 684 N N . SER A 1 88 ? 22.165 28.710 -33.804 1.00 51.91 88 SER A N 1
ATOM 685 C CA . SER A 1 88 ? 22.895 27.522 -34.286 1.00 51.91 88 SER A CA 1
ATOM 686 C C . SER A 1 88 ? 22.173 26.723 -35.382 1.00 51.91 88 SER A C 1
ATOM 688 O O . SER A 1 88 ? 22.732 25.747 -35.879 1.00 51.91 88 SER A O 1
ATOM 690 N N . VAL A 1 89 ? 20.969 27.127 -35.811 1.00 54.72 89 VAL A N 1
ATOM 691 C CA . VAL A 1 89 ? 20.174 26.398 -36.832 1.00 54.72 89 VAL A CA 1
ATOM 692 C C . VAL A 1 89 ? 20.239 27.052 -38.225 1.00 54.72 89 VAL A C 1
ATOM 694 O O . VAL A 1 89 ? 19.633 26.571 -39.177 1.00 54.72 89 VAL A O 1
ATOM 697 N N . SER A 1 90 ? 21.030 28.115 -38.402 1.00 53.56 90 SER A N 1
ATOM 698 C CA . SER A 1 90 ? 21.144 28.816 -39.696 1.00 53.56 90 SER A CA 1
ATOM 699 C C . SER A 1 90 ? 22.267 28.314 -40.616 1.00 53.56 90 SER A C 1
ATOM 701 O O . SER A 1 90 ? 22.533 28.947 -41.636 1.00 53.56 90 SER A O 1
ATOM 703 N N . LYS A 1 91 ? 22.930 27.187 -40.313 1.00 54.69 91 LYS A N 1
ATOM 704 C CA . LYS A 1 91 ? 24.021 26.667 -41.156 1.00 54.69 91 LYS A CA 1
ATOM 705 C C . LYS A 1 91 ? 23.683 25.351 -41.856 1.00 54.69 91 LYS A C 1
ATOM 707 O O . LYS A 1 91 ? 23.779 24.273 -41.284 1.00 54.69 91 LYS A O 1
ATOM 712 N N . ASP A 1 92 ? 23.347 25.523 -43.133 1.00 51.59 92 ASP A N 1
ATOM 713 C CA . ASP A 1 92 ? 23.630 24.638 -44.263 1.00 51.59 92 ASP A CA 1
ATOM 714 C C . ASP A 1 92 ? 23.000 23.242 -44.269 1.00 51.59 92 ASP A C 1
ATOM 716 O O . ASP A 1 92 ? 23.601 22.222 -43.940 1.00 51.59 92 ASP A O 1
ATOM 720 N N . GLY A 1 93 ? 21.782 23.213 -44.807 1.00 58.72 93 GLY A N 1
ATOM 721 C CA . GLY A 1 93 ? 21.137 22.014 -45.322 1.00 58.72 93 GLY A CA 1
ATOM 722 C C . GLY A 1 93 ? 19.721 22.334 -45.772 1.00 58.72 93 GLY A C 1
ATOM 723 O O . GLY A 1 93 ? 18.770 22.102 -45.031 1.00 58.72 93 GLY A O 1
ATOM 724 N N . LEU A 1 94 ? 19.564 22.919 -46.964 1.00 67.44 94 LEU A N 1
ATOM 725 C CA . LEU A 1 94 ? 18.253 23.185 -47.560 1.00 67.44 94 LEU A CA 1
ATOM 726 C C . LEU A 1 94 ? 17.525 21.844 -47.765 1.00 67.44 94 LEU A C 1
ATOM 728 O O . LEU A 1 94 ? 17.722 21.168 -48.771 1.00 67.44 94 LEU A O 1
ATOM 732 N N . LEU A 1 95 ? 16.693 21.443 -46.798 1.00 75.44 95 LEU A N 1
ATOM 733 C CA . LEU A 1 95 ? 15.722 20.370 -47.000 1.00 75.44 95 LEU A CA 1
ATOM 734 C C . LEU A 1 95 ? 14.897 20.737 -48.233 1.00 75.44 95 LEU A C 1
ATOM 736 O O . LEU A 1 95 ? 14.291 21.817 -48.286 1.00 75.44 95 LEU A O 1
ATOM 740 N N . THR A 1 96 ? 14.904 19.847 -49.220 1.00 88.06 96 THR A N 1
ATOM 741 C CA . THR A 1 96 ? 14.110 20.005 -50.440 1.00 88.06 96 THR A CA 1
ATOM 742 C C . THR A 1 96 ? 12.633 20.172 -50.068 1.00 88.06 96 THR A C 1
ATOM 744 O O . THR A 1 96 ? 12.176 19.679 -49.031 1.00 88.06 96 THR A O 1
ATOM 747 N N . SER A 1 97 ? 11.864 20.899 -50.883 1.00 88.00 97 SER A N 1
ATOM 748 C CA . SER A 1 97 ? 10.424 21.106 -50.650 1.00 88.00 97 SER A CA 1
ATOM 749 C C . SER A 1 97 ? 9.670 19.784 -50.454 1.00 88.00 97 SER A C 1
ATOM 751 O O . SER A 1 97 ? 8.748 19.712 -49.643 1.00 88.00 97 SER A O 1
ATOM 753 N N . GLU A 1 98 ? 10.121 18.726 -51.127 1.00 90.88 98 GLU A N 1
ATOM 754 C CA . GLU A 1 98 ? 9.603 17.366 -51.004 1.00 90.88 98 GLU A CA 1
ATOM 755 C C . GLU A 1 98 ? 9.857 16.764 -49.612 1.00 90.88 98 GLU A C 1
ATOM 757 O O . GLU A 1 98 ? 8.927 16.276 -48.970 1.00 90.88 98 GLU A O 1
ATOM 762 N N . GLN A 1 99 ? 11.072 16.891 -49.068 1.00 91.25 99 GLN A N 1
ATOM 763 C CA . GLN A 1 99 ? 11.383 16.423 -47.709 1.00 91.25 99 GLN A CA 1
ATOM 764 C C . GLN A 1 99 ? 10.594 17.179 -46.635 1.00 91.25 99 GLN A C 1
ATOM 766 O O . GLN A 1 99 ? 10.163 16.573 -45.652 1.00 91.25 99 GLN A O 1
ATOM 771 N N . LYS A 1 100 ? 10.357 18.484 -46.827 1.00 89.25 100 LYS A N 1
ATOM 772 C CA . LYS A 1 100 ? 9.501 19.266 -45.921 1.00 89.25 100 LYS A CA 1
ATOM 773 C C . LYS A 1 100 ? 8.065 18.749 -45.938 1.00 89.25 100 LYS A C 1
ATOM 775 O O . LYS A 1 100 ? 7.501 18.535 -44.873 1.00 89.25 100 LYS A O 1
ATOM 780 N N . SER A 1 101 ? 7.508 18.480 -47.122 1.00 94.00 101 SER A N 1
ATOM 781 C CA . SER A 1 101 ? 6.154 17.929 -47.259 1.00 94.00 101 SER A CA 1
ATOM 782 C C . SER A 1 101 ? 6.014 16.561 -46.580 1.00 94.00 101 SER A C 1
ATOM 784 O O . SER A 1 101 ? 5.068 16.349 -45.818 1.00 94.00 101 SER A O 1
ATOM 786 N N . ILE A 1 102 ? 6.993 15.670 -46.769 1.00 94.31 102 ILE A N 1
ATOM 787 C CA . ILE A 1 102 ? 7.018 14.356 -46.109 1.00 94.31 102 ILE A CA 1
ATOM 788 C C . ILE A 1 102 ? 7.083 14.517 -44.586 1.00 94.31 102 ILE A C 1
ATOM 790 O O . ILE A 1 102 ? 6.314 13.882 -43.865 1.00 94.31 102 ILE A O 1
ATOM 794 N N . MET A 1 103 ? 7.963 15.387 -44.084 1.00 92.81 103 MET A N 1
ATOM 795 C CA . MET A 1 103 ? 8.120 15.608 -42.647 1.00 92.81 103 MET A CA 1
ATOM 796 C C . MET A 1 103 ? 6.855 16.199 -42.016 1.00 92.81 103 MET A C 1
ATOM 798 O O . MET A 1 103 ? 6.443 15.737 -40.954 1.00 92.81 103 MET A O 1
ATOM 802 N N . THR A 1 104 ? 6.196 17.156 -42.675 1.00 93.44 104 THR A N 1
ATOM 803 C CA . THR A 1 104 ? 4.911 17.699 -42.211 1.00 93.44 104 THR A CA 1
ATOM 804 C C . THR A 1 104 ? 3.840 16.610 -42.144 1.00 93.44 104 THR A C 1
ATOM 806 O O . THR A 1 104 ? 3.161 16.503 -41.126 1.00 93.44 104 THR A O 1
ATOM 809 N N . GLY A 1 105 ? 3.744 15.743 -43.158 1.00 95.31 105 GLY A N 1
ATOM 810 C CA . GLY A 1 105 ? 2.790 14.628 -43.151 1.00 95.31 105 GLY A CA 1
ATOM 811 C C . GLY A 1 105 ? 3.080 13.574 -42.073 1.00 95.31 105 GLY A C 1
ATOM 812 O O . GLY A 1 105 ? 2.153 13.002 -41.498 1.00 95.31 105 GLY A O 1
ATOM 813 N N . ILE A 1 106 ? 4.355 13.321 -41.759 1.00 95.31 106 ILE A N 1
ATOM 814 C CA . ILE A 1 106 ? 4.739 12.446 -40.640 1.00 95.31 106 ILE A CA 1
ATOM 815 C C . ILE A 1 106 ? 4.366 13.097 -39.306 1.00 95.31 106 ILE A C 1
ATOM 817 O O . ILE A 1 106 ? 3.766 12.432 -38.464 1.00 95.31 106 ILE A O 1
ATOM 821 N N . MET A 1 107 ? 4.677 14.383 -39.119 1.00 94.25 107 MET A N 1
ATOM 822 C CA . MET A 1 107 ? 4.344 15.105 -37.888 1.00 94.25 107 MET A CA 1
ATOM 823 C C . MET A 1 107 ? 2.837 15.128 -37.641 1.00 94.25 107 MET A C 1
ATOM 825 O O . MET A 1 107 ? 2.414 14.828 -36.533 1.00 94.25 107 MET A O 1
ATOM 829 N N . GLU A 1 108 ? 2.024 15.380 -38.667 1.00 96.31 108 GLU A N 1
ATOM 830 C CA . GLU A 1 108 ? 0.563 15.372 -38.540 1.00 96.31 108 GLU A CA 1
ATOM 831 C C . GLU A 1 108 ? 0.027 14.000 -38.099 1.00 96.31 108 GLU A C 1
ATOM 833 O O . GLU A 1 108 ? -0.794 13.914 -37.182 1.00 96.31 108 GLU A O 1
ATOM 838 N N . LYS A 1 109 ? 0.550 12.906 -38.673 1.00 96.25 109 LYS A N 1
ATOM 839 C CA . LYS A 1 109 ? 0.197 11.539 -38.252 1.00 96.25 109 LYS A CA 1
ATOM 840 C C . LYS A 1 109 ? 0.620 11.252 -36.814 1.00 96.25 109 LYS A C 1
ATOM 842 O O . LYS A 1 109 ? -0.162 10.680 -36.058 1.00 96.25 109 LYS A O 1
ATOM 847 N N . VAL A 1 110 ? 1.830 11.652 -36.424 1.00 95.62 110 VAL A N 1
ATOM 848 C CA . VAL A 1 110 ? 2.331 11.466 -35.053 1.00 95.62 110 VAL A CA 1
ATOM 849 C C . VAL A 1 110 ? 1.480 12.257 -34.060 1.00 95.62 110 VAL A C 1
ATOM 851 O O . VAL A 1 110 ? 1.048 11.695 -33.056 1.00 95.62 110 VAL A O 1
ATOM 854 N N . THR A 1 111 ? 1.168 13.521 -34.354 1.00 94.62 111 THR A N 1
ATOM 855 C CA . THR A 1 111 ? 0.285 14.345 -33.521 1.00 94.62 111 THR A CA 1
ATOM 856 C C . THR A 1 111 ? -1.107 13.726 -33.414 1.00 94.62 111 THR A C 1
ATOM 858 O O . THR A 1 111 ? -1.643 13.645 -32.314 1.00 94.62 111 THR A O 1
ATOM 861 N N . SER A 1 112 ? -1.672 13.222 -34.514 1.00 96.88 112 SER A N 1
ATOM 862 C CA . SER A 1 112 ? -2.976 12.548 -34.502 1.00 96.88 112 SER A CA 1
ATOM 863 C C . SER A 1 112 ? -2.982 11.300 -33.608 1.00 96.88 112 SER A C 1
ATOM 865 O O . SER A 1 112 ? -3.872 11.156 -32.768 1.00 96.88 112 SER A O 1
ATOM 867 N N . VAL A 1 113 ? -1.964 10.437 -33.717 1.00 95.38 113 VAL A N 1
ATOM 868 C CA . VAL A 1 113 ? -1.835 9.229 -32.881 1.00 95.38 113 VAL A CA 1
ATOM 869 C C . VAL A 1 113 ? -1.652 9.589 -31.406 1.00 95.38 113 VAL A C 1
ATOM 871 O O . VAL A 1 113 ? -2.293 8.984 -30.547 1.00 95.38 113 VAL A O 1
ATOM 874 N N . LEU A 1 114 ? -0.818 10.585 -31.101 1.00 94.25 114 LEU A N 1
ATOM 875 C CA . LEU A 1 114 ? -0.612 11.048 -29.728 1.00 94.25 114 LEU A CA 1
ATOM 876 C C . LEU A 1 114 ? -1.900 11.609 -29.120 1.00 94.25 114 LEU A C 1
ATOM 878 O O . LEU A 1 114 ? -2.228 11.262 -27.990 1.00 94.25 114 LEU A O 1
ATOM 882 N N . MET A 1 115 ? -2.659 12.416 -29.866 1.00 96.19 115 MET A N 1
ATOM 883 C CA . MET A 1 115 ? -3.933 12.967 -29.391 1.00 96.19 115 MET A CA 1
ATOM 884 C C . MET A 1 115 ? -4.971 11.868 -29.138 1.00 96.19 115 MET A C 1
ATOM 886 O O . MET A 1 115 ? -5.667 11.913 -28.128 1.00 96.19 115 MET A O 1
ATOM 890 N N . ALA A 1 116 ? -5.039 10.847 -29.998 1.00 95.69 116 ALA A N 1
ATOM 891 C CA . ALA A 1 116 ? -5.907 9.693 -29.765 1.00 95.69 116 ALA A CA 1
ATOM 892 C C . ALA A 1 116 ? -5.523 8.944 -28.477 1.00 95.69 116 ALA A C 1
ATOM 894 O O . ALA A 1 116 ? -6.382 8.678 -27.641 1.00 95.69 116 ALA A O 1
ATOM 895 N N . LYS A 1 117 ? -4.226 8.682 -28.263 1.00 94.94 117 LYS A N 1
ATOM 896 C CA . LYS A 1 117 ? -3.738 8.015 -27.045 1.00 94.94 117 LYS A CA 1
ATOM 897 C C . LYS A 1 117 ? -3.960 8.837 -25.778 1.00 94.94 117 LYS A C 1
ATOM 899 O O . LYS A 1 117 ? -4.273 8.263 -24.740 1.00 94.94 117 LYS A O 1
ATOM 904 N N . LEU A 1 118 ? -3.813 10.159 -25.850 1.00 93.06 118 LEU A N 1
ATOM 905 C CA . LEU A 1 118 ? -4.114 11.046 -24.726 1.00 93.06 118 LEU A CA 1
ATOM 906 C C . LEU A 1 118 ? -5.601 10.998 -24.361 1.00 93.06 118 LEU A C 1
ATOM 908 O O . LEU A 1 118 ? -5.915 10.865 -23.181 1.00 93.06 118 LEU A O 1
ATOM 912 N N . ASN A 1 119 ? -6.492 11.015 -25.355 1.00 94.56 119 ASN A N 1
ATOM 913 C CA . ASN A 1 119 ? -7.931 10.880 -25.125 1.00 94.56 119 ASN A CA 1
ATOM 914 C C . ASN A 1 119 ? -8.289 9.510 -24.518 1.00 94.56 119 ASN A C 1
ATOM 916 O O . ASN A 1 119 ? -9.096 9.447 -23.594 1.00 94.56 119 ASN A O 1
ATOM 920 N N . ASP A 1 120 ? -7.669 8.418 -24.980 1.00 90.75 120 ASP A N 1
ATOM 921 C CA . ASP A 1 120 ? -7.888 7.077 -24.412 1.00 90.75 120 ASP A CA 1
ATOM 922 C C . ASP A 1 120 ? -7.473 7.014 -22.931 1.00 90.75 120 ASP A C 1
ATOM 924 O O . ASP A 1 120 ? -8.182 6.440 -22.101 1.00 90.75 120 ASP A O 1
ATOM 928 N N . ILE A 1 121 ? -6.337 7.629 -22.584 1.00 90.31 121 ILE A N 1
ATOM 929 C CA . ILE A 1 121 ? -5.857 7.718 -21.198 1.00 90.31 121 ILE A CA 1
ATOM 930 C C . ILE A 1 121 ? -6.806 8.577 -20.356 1.00 90.31 121 ILE A C 1
ATOM 932 O O . ILE A 1 121 ? -7.132 8.197 -19.231 1.00 90.31 121 ILE A O 1
ATOM 936 N N . GLU A 1 122 ? -7.271 9.709 -20.889 1.00 95.81 122 GLU A N 1
ATOM 937 C CA . GLU A 1 122 ? -8.229 10.585 -20.211 1.00 95.81 122 GLU A CA 1
ATOM 938 C C . GLU A 1 122 ? -9.530 9.841 -19.881 1.00 95.81 122 GLU A C 1
ATOM 940 O O . GLU A 1 122 ? -9.993 9.894 -18.739 1.00 95.81 122 GLU A O 1
ATOM 945 N N . ILE A 1 123 ? -10.075 9.082 -20.838 1.00 93.75 123 ILE A N 1
ATOM 946 C CA . ILE A 1 123 ? -11.268 8.249 -20.632 1.00 93.75 123 ILE A CA 1
ATOM 947 C C . ILE A 1 123 ? -11.015 7.197 -19.541 1.00 93.75 123 ILE A C 1
ATOM 949 O O . ILE A 1 123 ? -11.808 7.101 -18.604 1.00 93.75 123 ILE A O 1
ATOM 953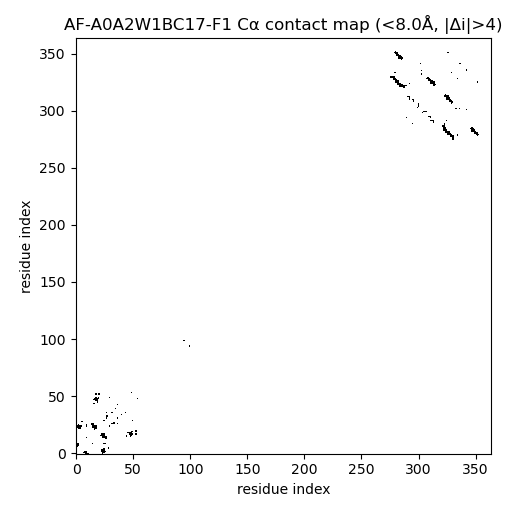 N N . CYS A 1 124 ? -9.892 6.470 -19.599 1.00 89.94 124 CYS A N 1
ATOM 954 C CA . CYS A 1 124 ? -9.547 5.462 -18.588 1.00 89.94 124 CYS A CA 1
ATOM 955 C C . CYS A 1 124 ? -9.470 6.056 -17.171 1.00 89.94 124 CYS A C 1
ATOM 957 O O . CYS A 1 124 ? -10.031 5.496 -16.228 1.00 89.94 124 CYS A O 1
ATOM 959 N N . ILE A 1 125 ? -8.803 7.206 -17.018 1.00 91.69 125 ILE A N 1
ATOM 960 C CA . ILE A 1 125 ? -8.666 7.885 -15.722 1.00 91.69 125 ILE A CA 1
ATOM 961 C C . ILE A 1 125 ? -10.034 8.358 -15.214 1.00 91.69 125 ILE A C 1
ATOM 963 O O . ILE A 1 125 ? -10.333 8.221 -14.026 1.00 91.69 125 ILE A O 1
ATOM 967 N N . MET A 1 126 ? -10.883 8.903 -16.090 1.00 94.50 126 MET A N 1
ATOM 968 C CA . MET A 1 126 ? -12.231 9.330 -15.705 1.00 94.50 126 MET A CA 1
ATOM 969 C C . MET A 1 126 ? -13.094 8.163 -15.222 1.00 94.50 126 MET A C 1
ATOM 971 O O . MET A 1 126 ? -13.802 8.315 -14.222 1.00 94.50 126 MET A O 1
ATOM 975 N N . ASP A 1 127 ? -13.026 7.008 -15.883 1.00 91.75 127 ASP A N 1
ATOM 976 C CA . ASP A 1 127 ? -13.773 5.816 -15.477 1.00 91.75 127 ASP A CA 1
ATOM 977 C C . ASP A 1 127 ? -13.294 5.273 -14.124 1.00 91.75 127 ASP A C 1
ATOM 979 O O . ASP A 1 127 ? -14.121 4.943 -13.268 1.00 91.75 127 ASP A O 1
ATOM 983 N N . GLU A 1 128 ? -11.982 5.266 -13.872 1.00 92.88 128 GLU A N 1
ATOM 984 C CA . GLU A 1 128 ? -11.419 4.877 -12.573 1.00 92.88 128 GLU A CA 1
ATOM 985 C C . GLU A 1 128 ? -11.847 5.841 -11.454 1.00 92.88 128 GLU A C 1
ATOM 987 O O . GLU A 1 128 ? -12.309 5.415 -10.389 1.00 92.88 128 GLU A O 1
ATOM 992 N N . ILE A 1 129 ? -11.772 7.155 -11.697 1.00 94.38 129 ILE A N 1
ATOM 993 C CA . ILE A 1 129 ? -12.254 8.170 -10.748 1.00 94.38 129 ILE A CA 1
ATOM 994 C C . ILE A 1 129 ? -13.744 7.964 -10.472 1.00 94.38 129 ILE A C 1
ATOM 996 O O . ILE A 1 129 ? -14.171 8.004 -9.316 1.00 94.38 129 ILE A O 1
ATOM 1000 N N . LYS A 1 130 ? -14.545 7.713 -11.509 1.00 96.62 130 LYS A N 1
ATOM 1001 C CA . LYS A 1 130 ? -15.986 7.485 -11.376 1.00 96.62 130 LYS A CA 1
ATOM 1002 C C . LYS A 1 130 ? -16.281 6.228 -10.559 1.00 96.62 130 LYS A C 1
ATOM 1004 O O . LYS A 1 130 ? -17.118 6.291 -9.658 1.00 96.62 130 LYS A O 1
ATOM 1009 N N . ALA A 1 131 ? -15.571 5.128 -10.804 1.00 93.44 131 ALA A N 1
ATOM 1010 C CA . ALA A 1 131 ? -15.684 3.909 -10.007 1.00 93.44 131 ALA A CA 1
ATOM 1011 C C . ALA A 1 131 ? -15.363 4.185 -8.527 1.00 93.44 131 ALA A C 1
ATOM 1013 O O . ALA A 1 131 ? -16.183 3.896 -7.650 1.00 93.44 131 ALA A O 1
ATOM 1014 N N . ASN A 1 132 ? -14.252 4.865 -8.245 1.00 92.06 132 ASN A N 1
ATOM 1015 C CA . ASN A 1 132 ? -13.865 5.231 -6.880 1.00 92.06 132 ASN A CA 1
ATOM 1016 C C . ASN A 1 132 ? -14.903 6.139 -6.195 1.00 92.06 132 ASN A C 1
ATOM 1018 O O . ASN A 1 132 ? -15.249 5.923 -5.031 1.00 92.06 132 ASN A O 1
ATOM 1022 N N . VAL A 1 133 ? -15.470 7.112 -6.915 1.00 96.62 133 VAL A N 1
ATOM 1023 C CA . VAL A 1 133 ? -16.545 7.976 -6.400 1.00 96.62 133 VAL A CA 1
ATOM 1024 C C . VAL A 1 133 ? -17.791 7.162 -6.045 1.00 96.62 133 VAL A C 1
ATOM 1026 O O . VAL A 1 133 ? -18.402 7.421 -5.005 1.00 96.62 133 VAL A O 1
ATOM 1029 N N . THR A 1 134 ? -18.167 6.160 -6.846 1.00 94.88 134 THR A N 1
ATOM 1030 C CA . THR A 1 134 ? -19.328 5.307 -6.528 1.00 94.88 134 THR A CA 1
ATOM 1031 C C . THR A 1 134 ? -19.108 4.476 -5.264 1.00 94.88 134 THR A C 1
ATOM 1033 O O . THR A 1 134 ? -19.992 4.449 -4.401 1.00 94.88 134 THR A O 1
ATOM 1036 N N . VAL A 1 135 ? -17.918 3.888 -5.093 1.00 94.62 135 VAL A N 1
ATOM 1037 C CA . VAL A 1 135 ? -17.551 3.131 -3.885 1.00 94.62 135 VAL A CA 1
ATOM 1038 C C . VAL A 1 135 ? -17.608 4.037 -2.657 1.00 94.62 135 VAL A C 1
ATOM 1040 O O . VAL A 1 135 ? -18.350 3.743 -1.717 1.00 94.62 135 VAL A O 1
ATOM 1043 N N . LEU A 1 136 ? -16.939 5.194 -2.698 1.00 95.00 136 LEU A N 1
ATOM 1044 C CA . LEU A 1 136 ? -16.928 6.155 -1.590 1.00 95.00 136 LEU A CA 1
ATOM 1045 C C . LEU A 1 136 ? -18.329 6.680 -1.249 1.00 95.00 136 LEU A C 1
ATOM 1047 O O . LEU A 1 136 ? -18.652 6.881 -0.077 1.00 95.00 136 LEU A O 1
ATOM 1051 N N . THR A 1 137 ? -19.185 6.881 -2.251 1.00 96.06 137 THR A N 1
ATOM 1052 C CA . THR A 1 137 ? -20.575 7.307 -2.031 1.00 96.06 137 THR A CA 1
ATOM 1053 C C . THR A 1 137 ? -21.372 6.221 -1.304 1.00 96.06 137 THR A C 1
ATOM 1055 O O . THR A 1 137 ? -22.104 6.525 -0.356 1.00 96.06 137 THR A O 1
ATOM 1058 N N . SER A 1 138 ? -21.194 4.954 -1.693 1.00 96.19 138 SER A N 1
ATOM 1059 C CA . SER A 1 138 ? -21.846 3.820 -1.031 1.00 96.19 138 SER A CA 1
ATOM 1060 C C . SER A 1 138 ? -21.382 3.658 0.423 1.00 96.19 138 SER A C 1
ATOM 1062 O O . SER A 1 138 ? -22.219 3.554 1.324 1.00 96.19 138 SER A O 1
ATOM 1064 N N . GLU A 1 139 ? -20.079 3.765 0.694 1.00 96.62 139 GLU A N 1
ATOM 1065 C CA . GLU A 1 139 ? -19.531 3.693 2.053 1.00 96.62 139 GLU A CA 1
ATOM 1066 C C . GLU A 1 139 ? -20.017 4.852 2.929 1.00 96.62 139 GLU A C 1
ATOM 1068 O O . GLU A 1 139 ? -20.413 4.638 4.075 1.00 96.62 139 GLU A O 1
ATOM 1073 N N . ASN A 1 140 ? -20.072 6.074 2.390 1.00 95.94 140 ASN A N 1
ATOM 1074 C CA . ASN A 1 140 ? -20.594 7.232 3.121 1.00 95.94 140 ASN A CA 1
ATOM 1075 C C . ASN A 1 140 ? -22.072 7.039 3.492 1.00 95.94 140 ASN A C 1
ATOM 1077 O O . ASN A 1 140 ? -22.476 7.350 4.613 1.00 95.94 140 ASN A O 1
ATOM 1081 N N . SER A 1 141 ? -22.876 6.474 2.584 1.00 97.69 141 SER A N 1
ATOM 1082 C CA . SER A 1 141 ? -24.282 6.159 2.864 1.00 97.69 141 SER A CA 1
ATOM 1083 C C . SER A 1 141 ? -24.431 5.126 3.989 1.00 97.69 141 SER A C 1
ATOM 1085 O O . SER A 1 141 ? -25.226 5.335 4.908 1.00 97.69 141 SER A O 1
ATOM 1087 N N . LYS A 1 142 ? -23.590 4.083 3.987 1.00 97.69 142 LYS A N 1
ATOM 1088 C CA . LYS A 1 142 ? -23.550 3.055 5.032 1.00 97.69 142 LYS A CA 1
ATOM 1089 C C . LYS A 1 142 ? -23.153 3.642 6.387 1.00 97.69 142 LYS A C 1
ATOM 1091 O O . LYS A 1 142 ? -23.845 3.418 7.375 1.00 97.69 142 LYS A O 1
ATOM 1096 N N . LEU A 1 143 ? -22.100 4.459 6.434 1.00 97.56 143 LEU A N 1
ATOM 1097 C CA . LEU A 1 143 ? -21.659 5.118 7.669 1.00 97.56 143 LEU A CA 1
ATOM 1098 C C . LEU A 1 143 ? -22.729 6.059 8.238 1.00 97.56 143 LEU A C 1
ATOM 1100 O O . LEU A 1 143 ? -22.919 6.116 9.451 1.00 97.56 143 LEU A O 1
ATOM 1104 N N . ARG A 1 144 ? -23.465 6.779 7.382 1.00 97.38 144 ARG A N 1
ATOM 1105 C CA . ARG A 1 144 ? -24.598 7.614 7.819 1.00 97.38 144 ARG A CA 1
ATOM 1106 C C . ARG A 1 144 ? -25.731 6.782 8.416 1.00 97.38 144 ARG A C 1
ATOM 1108 O O . ARG A 1 144 ? -26.344 7.221 9.388 1.00 97.38 144 ARG A O 1
ATOM 1115 N N . GLN A 1 145 ? -26.002 5.605 7.859 1.00 98.44 145 GLN A N 1
ATOM 1116 C CA . GLN A 1 145 ? -26.987 4.682 8.414 1.00 98.44 145 GLN A CA 1
ATOM 1117 C C . GLN A 1 145 ? -26.539 4.139 9.778 1.00 98.44 145 GLN A C 1
ATOM 1119 O O . GLN A 1 145 ? -27.297 4.234 10.740 1.00 98.44 145 GLN A O 1
ATOM 1124 N N . GLU A 1 146 ? -25.299 3.659 9.894 1.00 97.44 146 GLU A N 1
ATOM 1125 C CA . GLU A 1 146 ? -24.741 3.171 11.165 1.00 97.44 146 GLU A CA 1
ATOM 1126 C C . GLU A 1 146 ? -24.756 4.261 12.250 1.00 97.44 146 GLU A C 1
ATOM 1128 O O . GLU A 1 146 ? -25.102 3.997 13.404 1.00 97.44 146 GLU A O 1
ATOM 1133 N N . LEU A 1 147 ? -24.449 5.510 11.879 1.00 97.94 147 LEU A N 1
ATOM 1134 C CA . LEU A 1 147 ? -24.536 6.662 12.778 1.00 97.94 147 LEU A CA 1
ATOM 1135 C C . LEU A 1 147 ? -25.974 6.891 13.271 1.00 97.94 147 LEU A C 1
ATOM 1137 O O . LEU A 1 147 ? -26.184 7.160 14.454 1.00 97.94 147 LEU A O 1
ATOM 1141 N N . LYS A 1 148 ? -26.964 6.778 12.378 1.00 98.44 148 LYS A N 1
ATOM 1142 C CA . LYS A 1 148 ? -28.383 6.929 12.724 1.00 98.44 148 LYS A CA 1
ATOM 1143 C C . LYS A 1 148 ? -28.831 5.841 13.704 1.00 98.44 148 LYS A C 1
ATOM 1145 O O . LYS A 1 148 ? -29.414 6.166 14.735 1.00 98.44 148 LYS A O 1
ATOM 1150 N N . GLU A 1 149 ? -28.493 4.583 13.432 1.00 98.38 149 GLU A N 1
ATOM 1151 C CA . GLU A 1 149 ? -28.815 3.447 14.308 1.00 98.38 149 GLU A CA 1
ATOM 1152 C C . GLU A 1 149 ? -28.146 3.575 15.686 1.00 98.38 149 GLU A C 1
ATOM 1154 O O . GLU A 1 149 ? -28.759 3.292 16.720 1.00 98.38 149 GLU A O 1
ATOM 1159 N N . ALA A 1 150 ? -26.890 4.027 15.730 1.00 98.00 150 ALA A N 1
ATOM 1160 C CA . ALA A 1 150 ? -26.194 4.299 16.984 1.00 98.00 150 ALA A CA 1
ATOM 1161 C C . ALA A 1 150 ? -26.872 5.426 17.779 1.00 98.00 150 ALA A C 1
ATOM 1163 O O . ALA A 1 150 ? -27.031 5.308 18.994 1.00 98.00 150 ALA A O 1
ATOM 1164 N N . ASN A 1 151 ? -27.314 6.488 17.103 1.00 98.31 151 ASN A N 1
ATOM 1165 C CA . ASN A 1 151 ? -28.020 7.595 17.740 1.00 98.31 151 ASN A CA 1
ATOM 1166 C C . ASN A 1 151 ? -29.375 7.158 18.328 1.00 98.31 151 ASN A C 1
ATOM 1168 O O . ASN A 1 151 ? -29.699 7.526 19.456 1.00 98.31 151 ASN A O 1
ATOM 1172 N N . GLU A 1 152 ? -30.133 6.323 17.614 1.00 98.56 152 GLU A N 1
ATOM 1173 C CA . GLU A 1 152 ? -31.390 5.740 18.111 1.00 98.56 152 GLU A CA 1
ATOM 1174 C C . GLU A 1 152 ? -31.160 4.874 19.364 1.00 98.56 152 GLU A C 1
ATOM 1176 O O . GLU A 1 152 ? -31.879 5.012 20.357 1.00 98.56 152 GLU A O 1
ATOM 1181 N N . LYS A 1 153 ? -30.106 4.046 19.374 1.00 98.44 153 LYS A N 1
ATOM 1182 C CA . LYS A 1 153 ? -29.715 3.257 20.559 1.00 98.44 153 LYS A CA 1
ATOM 1183 C C . LYS A 1 153 ? -29.315 4.141 21.741 1.00 98.44 153 LYS A C 1
ATOM 1185 O O . LYS A 1 153 ? -29.705 3.856 22.872 1.00 98.44 153 LYS A O 1
ATOM 1190 N N . CYS A 1 154 ? -28.569 5.220 21.501 1.00 97.81 154 CYS A N 1
ATOM 1191 C CA . CYS A 1 154 ? -28.230 6.187 22.547 1.00 97.81 154 CYS A CA 1
ATOM 1192 C C . CYS A 1 154 ? -29.487 6.825 23.152 1.00 97.81 154 CYS A C 1
ATOM 1194 O O . CYS A 1 154 ? -29.605 6.876 24.375 1.00 97.81 154 CYS A O 1
ATOM 1196 N N . MET A 1 155 ? -30.451 7.239 22.322 1.00 98.38 155 MET A N 1
ATOM 1197 C CA . MET A 1 155 ? -31.723 7.790 22.807 1.00 98.38 155 MET A CA 1
ATOM 1198 C C . MET A 1 155 ? -32.507 6.787 23.663 1.00 98.38 155 MET A C 1
ATOM 1200 O O . MET A 1 155 ? -33.051 7.166 24.702 1.00 98.38 155 MET A O 1
ATOM 1204 N N . TYR A 1 156 ? -32.528 5.512 23.265 1.00 98.56 156 TYR A N 1
ATOM 1205 C CA . TYR A 1 156 ? -33.155 4.446 24.047 1.00 98.56 156 TYR A CA 1
ATOM 1206 C C . TYR A 1 156 ? -32.511 4.304 25.436 1.00 98.56 156 TYR A C 1
ATOM 1208 O O . TYR A 1 156 ? -33.211 4.360 26.449 1.00 98.56 156 TYR A O 1
ATOM 1216 N N . PHE A 1 157 ? -31.178 4.218 25.509 1.00 98.25 157 PHE A N 1
ATOM 1217 C CA . PHE A 1 157 ? -30.477 4.119 26.793 1.00 98.25 157 PHE A CA 1
ATOM 1218 C C . PHE A 1 157 ? -30.669 5.363 27.667 1.00 98.25 157 PHE A C 1
ATOM 1220 O O . PHE A 1 157 ? -30.824 5.250 28.883 1.00 98.25 157 PHE A O 1
ATOM 1227 N N . GLU A 1 158 ? -30.709 6.561 27.083 1.00 98.38 158 GLU A N 1
ATOM 1228 C CA . GLU A 1 158 ? -31.012 7.782 27.835 1.00 98.38 158 GLU A CA 1
ATOM 1229 C C . GLU A 1 158 ? -32.425 7.778 28.434 1.00 98.38 158 GLU A C 1
ATOM 1231 O O . GLU A 1 158 ? -32.632 8.320 29.526 1.00 98.38 158 GLU A O 1
ATOM 1236 N N . GLN A 1 159 ? -33.402 7.200 27.732 1.00 98.62 159 GLN A N 1
ATOM 1237 C CA . GLN A 1 159 ? -34.767 7.041 28.231 1.00 98.62 159 GLN A CA 1
ATOM 1238 C C . GLN A 1 159 ? -34.833 5.997 29.353 1.00 98.62 159 GLN A C 1
ATOM 1240 O O . GLN A 1 159 ? -35.461 6.248 30.384 1.00 98.62 159 GLN A O 1
ATOM 1245 N N . GLU A 1 160 ? -34.140 4.870 29.202 1.00 98.62 160 GLU A N 1
ATOM 1246 C CA . GLU A 1 160 ? -34.055 3.821 30.224 1.00 98.62 160 GLU A CA 1
ATOM 1247 C C . GLU A 1 160 ? -33.387 4.336 31.509 1.00 98.62 160 GLU A C 1
ATOM 1249 O O . GLU A 1 160 ? -33.933 4.190 32.605 1.00 98.62 160 GLU A O 1
ATOM 1254 N N . ILE A 1 161 ? -32.270 5.063 31.383 1.00 98.19 161 ILE A N 1
ATOM 1255 C CA . ILE A 1 161 ? -31.601 5.728 32.513 1.00 98.19 161 ILE A CA 1
ATOM 1256 C C . ILE A 1 161 ? -32.551 6.711 33.211 1.00 98.19 161 ILE A C 1
ATOM 1258 O O . ILE A 1 161 ? -32.540 6.809 34.442 1.00 98.19 161 ILE A O 1
ATOM 1262 N N . ARG A 1 162 ? -33.369 7.457 32.456 1.00 98.56 162 ARG A N 1
ATOM 1263 C CA . ARG A 1 162 ? -34.383 8.354 33.033 1.00 98.56 162 ARG A CA 1
ATOM 1264 C C . ARG A 1 162 ? -35.438 7.575 33.824 1.00 98.56 162 ARG A C 1
ATOM 1266 O O . ARG A 1 162 ? -35.714 7.961 34.958 1.00 98.56 162 ARG A O 1
ATOM 1273 N N . SER A 1 163 ? -35.955 6.472 33.282 1.00 98.56 163 SER A N 1
ATOM 1274 C CA . SER A 1 163 ? -36.925 5.604 33.968 1.00 98.56 163 SER A CA 1
ATOM 1275 C C . SER A 1 163 ? -36.363 5.044 35.279 1.00 98.56 163 SER A C 1
ATOM 1277 O O . SER A 1 163 ? -36.945 5.249 36.347 1.00 98.56 163 SER A O 1
ATOM 1279 N N . LEU A 1 164 ? -35.164 4.455 35.236 1.00 98.31 164 LEU A N 1
ATOM 1280 C CA . LEU A 1 164 ? -34.494 3.897 36.418 1.00 98.31 164 LEU A CA 1
ATOM 1281 C C . LEU A 1 164 ? -34.222 4.956 37.496 1.00 98.31 164 LEU A C 1
ATOM 1283 O O . LEU A 1 164 ? -34.325 4.685 38.693 1.00 98.31 164 LEU A O 1
ATOM 1287 N N . LYS A 1 165 ? -33.901 6.195 37.098 1.00 98.25 165 LYS A N 1
ATOM 1288 C CA . LYS A 1 165 ? -33.758 7.311 38.048 1.00 98.25 165 LYS A CA 1
ATOM 1289 C C . LYS A 1 165 ? -35.076 7.632 38.753 1.00 98.25 165 LYS A C 1
ATOM 1291 O O . LYS A 1 165 ? -35.047 7.881 39.957 1.00 98.25 165 LYS A O 1
ATOM 1296 N N . THR A 1 166 ? -36.202 7.627 38.038 1.00 98.19 166 THR A N 1
ATOM 1297 C CA . THR A 1 166 ? -37.519 7.877 38.648 1.00 98.19 166 THR A CA 1
ATOM 1298 C C . THR A 1 166 ? -37.943 6.753 39.592 1.00 98.19 166 THR A C 1
ATOM 1300 O O . THR A 1 166 ? -38.380 7.037 40.705 1.00 98.19 166 THR A O 1
ATOM 1303 N N . GLU A 1 167 ? -37.706 5.494 39.222 1.00 98.25 167 GLU A N 1
ATOM 1304 C CA . GLU A 1 167 ? -37.981 4.326 40.068 1.00 98.25 167 GLU A CA 1
ATOM 1305 C C . GLU A 1 167 ? -37.121 4.324 41.343 1.00 98.25 167 GLU A C 1
ATOM 1307 O O . GLU A 1 167 ? -37.606 4.130 42.456 1.00 98.25 167 GLU A O 1
ATOM 1312 N N . LYS A 1 168 ? -35.830 4.656 41.229 1.00 98.06 168 LYS A N 1
ATOM 1313 C CA . LYS A 1 168 ? -34.970 4.805 42.410 1.00 98.06 168 LYS A CA 1
ATOM 1314 C C . LYS A 1 168 ? -35.489 5.887 43.367 1.00 98.06 168 LYS A C 1
ATOM 1316 O O . LYS A 1 168 ? -35.387 5.735 44.589 1.00 98.06 168 LYS A O 1
ATOM 1321 N N . GLN A 1 169 ? -36.034 6.985 42.838 1.00 97.50 169 GLN A N 1
ATOM 1322 C CA . GLN A 1 169 ? -36.606 8.058 43.656 1.00 97.50 169 GLN A CA 1
ATOM 1323 C C . GLN A 1 169 ? -37.887 7.625 44.382 1.00 97.50 169 GLN A C 1
ATOM 1325 O O . GLN A 1 169 ? -38.065 8.025 45.534 1.00 97.50 169 GLN A O 1
ATOM 1330 N N . THR A 1 170 ? -38.756 6.815 43.766 1.00 97.19 170 THR A N 1
ATOM 1331 C CA . THR A 1 170 ? -39.970 6.305 44.433 1.00 97.19 170 THR A CA 1
ATOM 1332 C C . THR A 1 170 ? -39.612 5.346 45.565 1.00 97.19 170 THR A C 1
ATOM 1334 O O . THR A 1 170 ? -40.033 5.577 46.697 1.00 97.19 170 THR A O 1
ATOM 1337 N N . ILE A 1 171 ? -38.710 4.389 45.319 1.00 97.06 171 ILE A N 1
ATOM 1338 C CA . ILE A 1 171 ? -38.226 3.444 46.343 1.00 97.06 171 ILE A CA 1
ATOM 1339 C C . ILE A 1 171 ? -37.613 4.184 47.543 1.00 97.06 171 ILE A C 1
ATOM 1341 O O . ILE A 1 171 ? -37.836 3.821 48.698 1.00 97.06 171 ILE A O 1
ATOM 1345 N N . THR A 1 172 ? -36.850 5.252 47.288 1.00 96.12 172 THR A N 1
ATOM 1346 C CA . THR A 1 172 ? -36.230 6.049 48.360 1.00 96.12 172 THR A CA 1
ATOM 1347 C C . THR A 1 172 ? -37.283 6.767 49.212 1.00 96.12 172 THR A C 1
ATOM 1349 O O . THR A 1 172 ? -37.168 6.788 50.439 1.00 96.12 172 THR A O 1
ATOM 1352 N N . LYS A 1 173 ? -38.333 7.316 48.585 1.00 95.25 173 LYS A N 1
ATOM 1353 C CA . LYS A 1 173 ? -39.450 7.961 49.295 1.00 95.25 173 LYS A CA 1
ATOM 1354 C C . LYS A 1 173 ? -40.249 6.958 50.128 1.00 95.25 173 LYS A C 1
ATOM 1356 O O . LYS A 1 173 ? -40.603 7.273 51.264 1.00 95.25 173 LYS A O 1
ATOM 1361 N N . ASP A 1 174 ? -40.487 5.758 49.608 1.00 94.44 174 ASP A N 1
ATOM 1362 C CA . ASP A 1 174 ? -41.214 4.709 50.330 1.00 94.44 174 ASP A CA 1
ATOM 1363 C C . ASP A 1 174 ? -40.425 4.213 51.546 1.00 94.44 174 ASP A C 1
ATOM 1365 O O . ASP A 1 174 ? -40.982 4.080 52.639 1.00 94.44 174 ASP A O 1
ATOM 1369 N N . LYS A 1 175 ? -39.102 4.056 51.405 1.00 94.38 175 LYS A N 1
ATOM 1370 C CA . LYS A 1 175 ? -38.216 3.714 52.527 1.00 94.38 175 LYS A CA 1
ATOM 1371 C C . LYS A 1 175 ? -38.227 4.787 53.621 1.00 94.38 175 LYS A C 1
ATOM 1373 O O . LYS A 1 175 ? -38.275 4.451 54.802 1.00 94.38 175 LYS A O 1
ATOM 1378 N N . GLN A 1 176 ? -38.239 6.068 53.242 1.00 92.00 176 GLN A N 1
ATOM 1379 C CA . GLN A 1 176 ? -38.324 7.178 54.196 1.00 92.00 176 GLN A CA 1
ATOM 1380 C C . GLN A 1 176 ? -39.683 7.227 54.920 1.00 92.00 176 GLN A C 1
ATOM 1382 O O . GLN A 1 176 ? -39.736 7.577 56.098 1.00 92.00 176 GLN A O 1
ATOM 1387 N N . ARG A 1 177 ? -40.781 6.833 54.258 1.00 87.44 177 ARG A N 1
ATOM 1388 C CA . ARG A 1 177 ? -42.106 6.714 54.895 1.00 87.44 177 ARG A CA 1
ATOM 1389 C C . ARG A 1 177 ? -42.174 5.555 55.891 1.00 87.44 177 ARG A C 1
ATOM 1391 O O . ARG A 1 177 ? -42.738 5.728 56.967 1.00 87.44 177 ARG A O 1
ATOM 1398 N N . GLN A 1 178 ? -41.567 4.409 55.577 1.00 84.88 178 GLN A N 1
ATOM 1399 C CA . GLN A 1 178 ? -41.535 3.256 56.487 1.00 84.88 178 GLN A CA 1
ATOM 1400 C C . GLN A 1 178 ? -40.744 3.530 57.777 1.00 84.88 178 GLN A C 1
ATOM 1402 O O . GLN A 1 178 ? -41.122 3.030 58.832 1.00 84.88 178 GLN A O 1
ATOM 1407 N N . SER A 1 179 ? -39.702 4.369 57.737 1.00 83.88 179 SER A N 1
ATOM 1408 C CA . SER A 1 179 ? -38.916 4.708 58.936 1.00 83.88 179 SER A CA 1
ATOM 1409 C C . SER A 1 179 ? -39.621 5.620 59.953 1.00 83.88 179 SER A C 1
ATOM 1411 O O . SER A 1 179 ? -39.115 5.774 61.058 1.00 83.88 179 SER A O 1
ATOM 1413 N N . VAL A 1 180 ? -40.769 6.226 59.621 1.00 75.00 180 VAL A N 1
ATOM 1414 C CA . VAL A 1 180 ? -41.463 7.197 60.499 1.00 75.00 180 VAL A CA 1
ATOM 1415 C C . VAL A 1 180 ? -42.614 6.558 61.304 1.00 75.00 180 VAL A C 1
ATOM 1417 O O . VAL A 1 180 ? -43.153 7.185 62.209 1.00 75.00 180 VAL A O 1
ATOM 1420 N N . ALA A 1 181 ? -42.977 5.296 61.043 1.00 59.12 181 ALA A N 1
ATOM 1421 C CA . ALA A 1 181 ? -44.181 4.663 61.605 1.00 59.12 181 ALA A CA 1
ATOM 1422 C C . ALA A 1 181 ? -43.965 3.749 62.837 1.00 59.12 181 ALA A C 1
ATOM 1424 O O . ALA A 1 181 ? -44.874 3.004 63.193 1.00 59.12 181 ALA A O 1
ATOM 1425 N N . LEU A 1 182 ? -42.809 3.794 63.510 1.00 56.62 182 LEU A N 1
ATOM 1426 C CA . LEU A 1 182 ? -42.567 3.034 64.749 1.00 56.62 182 LEU A CA 1
ATOM 1427 C C . LEU A 1 182 ? -42.532 3.969 65.974 1.00 56.62 182 LEU A C 1
ATOM 1429 O O . LEU A 1 182 ? -41.495 4.578 66.240 1.00 56.62 182 LEU A O 1
ATOM 1433 N N . PRO A 1 183 ? -43.641 4.105 66.731 1.00 52.50 183 PRO A N 1
ATOM 1434 C CA . PRO A 1 183 ? -43.612 4.675 68.070 1.00 52.50 183 PRO A CA 1
ATOM 1435 C C . PRO A 1 183 ? -43.013 3.655 69.048 1.00 52.50 183 PRO A C 1
ATOM 1437 O O . PRO A 1 183 ? -43.279 2.457 68.968 1.00 52.50 183 PRO A O 1
ATOM 1440 N N . GLY A 1 184 ? -42.159 4.149 69.942 1.00 50.59 184 GLY A N 1
ATOM 1441 C CA . GLY A 1 184 ? -41.333 3.336 70.824 1.00 50.59 184 GLY A CA 1
ATOM 1442 C C . GLY A 1 184 ? -42.093 2.444 71.808 1.00 50.59 184 GLY A C 1
ATOM 1443 O O . GLY A 1 184 ? -43.163 2.781 72.311 1.00 50.59 184 GLY A O 1
ATOM 1444 N N . SER A 1 185 ? -41.445 1.335 72.149 1.00 45.38 185 SER A N 1
ATOM 1445 C CA . SER A 1 185 ? -41.548 0.681 73.451 1.00 45.38 185 SER A CA 1
ATOM 1446 C C . SER A 1 185 ? -40.120 0.317 73.871 1.00 45.38 185 SER A C 1
ATOM 1448 O O . SER A 1 185 ? -39.333 -0.118 73.030 1.00 45.38 185 SER A O 1
ATOM 1450 N N . GLY A 1 186 ? -39.761 0.670 75.105 1.00 49.56 186 GLY A N 1
ATOM 1451 C CA . GLY A 1 186 ? -38.383 0.781 75.586 1.00 49.56 186 GLY A CA 1
ATOM 1452 C C . GLY A 1 186 ? -37.777 -0.481 76.208 1.00 49.56 186 GLY A C 1
ATOM 1453 O O . GLY A 1 186 ? -38.372 -1.552 76.166 1.00 49.56 186 GLY A O 1
ATOM 1454 N N . ASP A 1 187 ? -36.613 -0.240 76.835 1.00 42.69 187 ASP A N 1
ATOM 1455 C CA . ASP A 1 187 ? -35.768 -1.118 77.671 1.00 42.69 187 ASP A CA 1
ATOM 1456 C C . ASP A 1 187 ? -35.044 -2.269 76.924 1.00 42.69 187 ASP A C 1
ATOM 1458 O O . ASP A 1 187 ? -35.610 -2.889 76.039 1.00 42.69 187 ASP A O 1
ATOM 1462 N N . THR A 1 188 ? -33.771 -2.630 77.160 1.00 45.16 188 THR A N 1
ATOM 1463 C CA . THR A 1 188 ? -32.870 -2.454 78.315 1.00 45.16 188 THR A CA 1
ATOM 1464 C C . THR A 1 188 ? -31.394 -2.759 77.915 1.00 45.16 188 THR A C 1
ATOM 1466 O O . THR A 1 188 ? -31.150 -3.606 77.060 1.00 45.16 188 THR A O 1
ATOM 1469 N N . THR A 1 189 ? -30.435 -2.123 78.611 1.00 46.59 189 THR A N 1
ATOM 1470 C CA . THR A 1 189 ? -29.073 -2.576 79.051 1.00 46.59 189 THR A CA 1
ATOM 1471 C C . THR A 1 189 ? -27.919 -3.010 78.107 1.00 46.59 189 THR A C 1
ATOM 1473 O O . THR A 1 189 ? -27.952 -4.047 77.459 1.00 46.59 189 THR A O 1
ATOM 1476 N N . GLU A 1 190 ? -26.828 -2.227 78.218 1.00 44.88 190 GLU A N 1
ATOM 1477 C CA . GLU A 1 190 ? -25.400 -2.552 78.490 1.00 44.88 190 GLU A CA 1
ATOM 1478 C C . GLU A 1 190 ? -24.662 -3.720 77.793 1.00 44.88 190 GLU A C 1
ATOM 1480 O O . GLU A 1 190 ? -24.898 -4.885 78.095 1.00 44.88 190 GLU A O 1
ATOM 1485 N N . SER A 1 191 ? -23.570 -3.404 77.067 1.00 44.06 191 SER A N 1
ATOM 1486 C CA . SER A 1 191 ? -22.171 -3.645 77.518 1.00 44.06 191 SER A CA 1
ATOM 1487 C C . SER A 1 191 ? -21.111 -3.504 76.401 1.00 44.06 191 SER A C 1
ATOM 1489 O O . SER A 1 191 ? -21.166 -4.183 75.384 1.00 44.06 191 SER A O 1
ATOM 1491 N N . SER A 1 192 ? -20.108 -2.658 76.677 1.00 43.62 192 SER A N 1
ATOM 1492 C CA . SER A 1 192 ? -18.650 -2.862 76.501 1.00 43.62 192 SER A CA 1
ATOM 1493 C C . SER A 1 192 ? -18.041 -3.265 75.139 1.00 43.62 192 SER A C 1
ATOM 1495 O O . SER A 1 192 ? -18.162 -4.405 74.718 1.00 43.62 192 SER A O 1
ATOM 1497 N N . SER A 1 193 ? -17.200 -2.393 74.551 1.00 39.41 193 SER A N 1
ATOM 1498 C CA . SER A 1 193 ? -15.715 -2.450 74.657 1.00 39.41 193 SER A CA 1
ATOM 1499 C C . SER A 1 193 ? -14.962 -1.829 73.451 1.00 39.41 193 SER A C 1
ATOM 1501 O O . SER A 1 193 ? -15.028 -2.340 72.340 1.00 39.41 193 SER A O 1
ATOM 1503 N N . SER A 1 194 ? -14.206 -0.754 73.732 1.00 40.91 194 SER A N 1
ATOM 1504 C CA . SER A 1 194 ? -12.826 -0.414 73.291 1.00 40.91 194 SER A CA 1
ATOM 1505 C C . SER A 1 194 ? -12.368 -0.532 71.816 1.00 40.91 194 SER A C 1
ATOM 1507 O O . SER A 1 194 ? -12.216 -1.636 71.307 1.00 40.91 194 SER A O 1
ATOM 1509 N N . SER A 1 195 ? -11.929 0.586 71.201 1.00 42.34 195 SER A N 1
ATOM 1510 C CA . SER A 1 195 ? -10.492 0.970 71.080 1.00 42.34 195 SER A CA 1
ATOM 1511 C C . SER A 1 195 ? -10.172 1.945 69.925 1.00 42.34 195 SER A C 1
ATOM 1513 O O . SER A 1 195 ? -10.478 1.657 68.778 1.00 42.34 195 SER A O 1
ATOM 1515 N N . ALA A 1 196 ? -9.470 3.033 70.295 1.00 39.62 196 ALA A N 1
ATOM 1516 C CA . ALA A 1 196 ? -8.420 3.824 69.609 1.00 39.62 196 ALA A CA 1
ATOM 1517 C C . ALA A 1 196 ? -8.580 4.241 68.121 1.00 3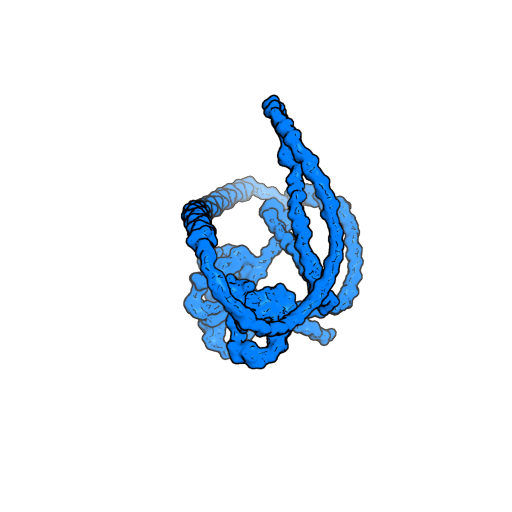9.62 196 ALA A C 1
ATOM 1519 O O . ALA A 1 196 ? -8.784 3.411 67.252 1.00 39.62 196 ALA A O 1
ATOM 1520 N N . GLY A 1 197 ? -8.354 5.493 67.708 1.00 34.81 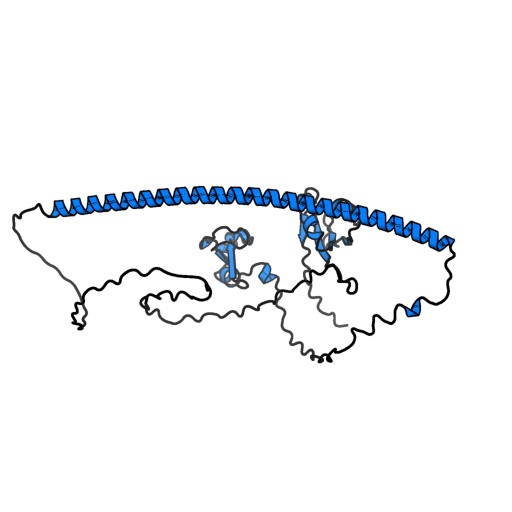197 GLY A N 1
ATOM 1521 C CA . GLY A 1 197 ? -7.874 6.696 68.394 1.00 34.81 197 GLY A CA 1
ATOM 1522 C C . GLY A 1 197 ? -7.553 7.820 67.388 1.00 34.81 197 GLY A C 1
ATOM 1523 O O . GLY A 1 197 ? -7.448 7.534 66.204 1.00 34.81 197 GLY A O 1
ATOM 1524 N N . SER A 1 198 ? -7.352 9.042 67.917 1.00 42.31 198 SER A N 1
ATOM 1525 C CA . SER A 1 198 ? -6.467 10.140 67.442 1.00 42.31 198 SER A CA 1
ATOM 1526 C C . SER A 1 198 ? -6.637 10.662 65.992 1.00 42.31 198 SER A C 1
ATOM 1528 O O . SER A 1 198 ? -6.659 9.885 65.055 1.00 42.31 198 SER A O 1
ATOM 1530 N N . VAL A 1 199 ? -6.679 11.956 65.654 1.00 37.12 199 VAL A N 1
ATOM 1531 C CA . VAL A 1 199 ? -5.967 13.150 66.151 1.00 37.12 199 VAL A CA 1
ATOM 1532 C C . VAL A 1 199 ? -6.756 14.409 65.714 1.00 37.12 199 VAL A C 1
ATOM 1534 O O . VAL A 1 199 ? -7.430 14.380 64.687 1.00 37.12 199 VAL A O 1
ATOM 1537 N N . ASN A 1 200 ? -6.629 15.478 66.509 1.00 42.69 200 ASN A N 1
ATOM 1538 C CA . ASN A 1 200 ? -6.826 16.926 66.264 1.00 42.69 200 ASN A CA 1
ATOM 1539 C C . ASN A 1 200 ? -6.712 17.377 64.779 1.00 42.69 200 ASN A C 1
ATOM 1541 O O . ASN A 1 200 ? -6.003 16.754 64.000 1.00 42.69 200 ASN A O 1
ATOM 1545 N N . ASP A 1 201 ? -7.306 18.479 64.311 1.00 33.03 201 ASP A N 1
ATOM 1546 C CA . ASP A 1 201 ? -7.072 19.846 64.792 1.00 33.03 201 ASP A CA 1
ATOM 1547 C C . ASP A 1 201 ? -8.004 20.857 64.075 1.00 33.03 201 ASP A C 1
ATOM 1549 O O . ASP A 1 201 ? -8.374 20.632 62.925 1.00 33.03 201 ASP A O 1
ATOM 1553 N N . SER A 1 202 ? -8.367 21.930 64.794 1.00 40.09 202 SER A N 1
ATOM 1554 C CA . SER A 1 202 ? -8.460 23.359 64.401 1.00 40.09 202 SER A CA 1
ATOM 1555 C C . SER A 1 202 ? -8.653 23.722 62.909 1.00 40.09 202 SER A C 1
ATOM 1557 O O . SER A 1 202 ? -7.956 23.227 62.042 1.00 40.09 202 SER A O 1
ATOM 1559 N N . GLU A 1 203 ? -9.483 24.674 62.473 1.00 36.72 203 GLU A N 1
ATOM 1560 C CA . GLU A 1 203 ? -9.838 25.973 63.044 1.00 36.72 203 GLU A CA 1
ATOM 1561 C C . GLU A 1 203 ? -10.902 26.629 62.119 1.00 36.72 203 GLU A C 1
ATOM 1563 O O . GLU A 1 203 ? -10.816 26.522 60.900 1.00 36.72 203 GLU A O 1
ATOM 1568 N N . ARG A 1 204 ? -11.840 27.380 62.717 1.00 38.50 204 ARG A N 1
ATOM 1569 C CA . ARG A 1 204 ? -12.180 28.778 62.346 1.00 38.50 204 ARG A CA 1
ATOM 1570 C C . ARG A 1 204 ? -12.724 29.105 60.939 1.00 38.50 204 ARG A C 1
ATOM 1572 O O . ARG A 1 204 ? -12.023 29.034 59.939 1.00 38.50 204 ARG A O 1
ATOM 1579 N N . GLY A 1 205 ? -13.914 29.716 60.900 1.00 33.03 205 GLY A N 1
ATOM 1580 C CA . GLY A 1 205 ? -14.284 30.558 59.756 1.00 33.03 205 GLY A CA 1
ATOM 1581 C C . GLY A 1 205 ? -15.762 30.899 59.612 1.00 33.03 205 GLY A C 1
ATOM 1582 O O . GLY A 1 205 ? -16.406 30.483 58.660 1.00 33.03 205 GLY A O 1
ATOM 1583 N N . SER A 1 206 ? -16.296 31.680 60.544 1.00 47.12 206 SER A N 1
ATOM 1584 C CA . SER A 1 206 ? -17.513 32.481 60.375 1.00 47.12 206 SER A CA 1
ATOM 1585 C C . SER A 1 206 ? -17.431 33.417 59.158 1.00 47.12 206 SER A C 1
ATOM 1587 O O . SER A 1 206 ? -16.419 34.099 59.031 1.00 47.12 206 SER A O 1
ATOM 1589 N N . HIS A 1 207 ? -18.492 33.528 58.347 1.00 35.56 207 HIS A N 1
ATOM 1590 C CA . HIS A 1 207 ? -19.111 34.818 57.982 1.00 35.56 207 HIS A CA 1
ATOM 1591 C C . HIS A 1 207 ? -20.371 34.657 57.107 1.00 35.56 207 HIS A C 1
ATOM 1593 O O . HIS A 1 207 ? -20.387 33.949 56.104 1.00 35.56 207 HIS A O 1
ATOM 1599 N N . GLU A 1 208 ? -21.422 35.364 57.526 1.00 41.28 208 GLU A N 1
ATOM 1600 C CA . GLU A 1 208 ? -22.668 35.668 56.816 1.00 41.28 208 GLU A CA 1
ATOM 1601 C C . GLU A 1 208 ? -22.464 36.445 55.507 1.00 41.28 208 GLU A C 1
ATOM 1603 O O . GLU A 1 208 ? -21.499 37.199 55.389 1.00 41.28 208 GLU A O 1
ATOM 1608 N N . SER A 1 209 ? -23.449 36.348 54.596 1.00 35.41 209 SER A N 1
ATOM 1609 C CA . SER A 1 209 ? -24.113 37.437 53.820 1.00 35.41 209 SER A CA 1
ATOM 1610 C C . SER A 1 209 ? -24.879 36.783 52.654 1.00 35.41 209 SER A C 1
ATOM 1612 O O . SER A 1 209 ? -24.272 36.129 51.818 1.00 35.41 209 SER A O 1
ATOM 1614 N N . ARG A 1 210 ? -26.217 36.714 52.586 1.00 46.59 210 ARG A N 1
ATOM 1615 C CA . ARG A 1 210 ? -27.239 37.764 52.375 1.00 46.59 210 ARG A CA 1
ATOM 1616 C C . ARG A 1 210 ? -26.883 38.786 51.285 1.00 46.59 210 ARG A C 1
ATOM 1618 O O . ARG A 1 210 ? -26.165 39.734 51.562 1.00 46.59 210 ARG A O 1
ATOM 1625 N N . SER A 1 211 ? -27.473 38.621 50.096 1.00 33.06 211 SER A N 1
ATOM 1626 C CA . SER A 1 211 ? -27.920 39.656 49.128 1.00 33.06 211 SER A CA 1
ATOM 1627 C C . SER A 1 211 ? -28.625 38.923 47.973 1.00 33.06 211 SER A C 1
ATOM 1629 O O . SER A 1 211 ? -28.065 37.984 47.425 1.00 33.06 211 SER A O 1
ATOM 1631 N N . GLN A 1 212 ? -29.946 39.030 47.822 1.00 37.12 212 GLN A N 1
ATOM 1632 C CA . GLN A 1 212 ? -30.711 40.056 47.091 1.00 37.12 212 GLN A CA 1
ATOM 1633 C C . GLN A 1 212 ? -30.535 40.046 45.564 1.00 37.12 212 GLN A C 1
ATOM 1635 O O . GLN A 1 212 ? -29.437 40.036 45.026 1.00 37.12 212 GLN A O 1
ATOM 1640 N N . ALA A 1 213 ? -31.700 40.031 44.916 1.00 41.09 213 ALA A N 1
ATOM 1641 C CA . ALA A 1 213 ? -31.966 39.983 43.491 1.00 41.09 213 ALA A CA 1
ATOM 1642 C C . ALA A 1 213 ? -31.469 41.212 42.718 1.00 41.09 213 ALA A C 1
ATOM 1644 O O . ALA A 1 213 ? -31.343 42.292 43.283 1.00 41.09 213 ALA A O 1
ATOM 1645 N N . THR A 1 214 ? -31.324 41.057 41.401 1.00 35.28 214 THR A N 1
ATOM 1646 C CA . THR A 1 214 ? -31.822 42.007 40.387 1.00 35.28 214 THR A CA 1
ATOM 1647 C C . THR A 1 214 ? -31.827 41.330 39.013 1.00 35.28 214 THR A C 1
ATOM 1649 O O . THR A 1 214 ? -30.852 40.702 38.608 1.00 35.28 214 THR A O 1
ATOM 1652 N N . GLU A 1 215 ? -32.954 41.441 38.310 1.00 45.88 215 GLU A N 1
ATOM 1653 C CA . GLU A 1 215 ? -33.057 41.219 36.865 1.00 45.88 215 GLU A CA 1
ATOM 1654 C C . GLU A 1 215 ? -32.371 42.359 36.095 1.00 45.88 215 GLU A C 1
ATOM 1656 O O . GLU A 1 215 ? -32.262 43.475 36.612 1.00 45.88 215 GLU A O 1
ATOM 1661 N N . PRO A 1 216 ? -32.030 42.132 34.816 1.00 48.94 216 PRO A N 1
ATOM 1662 C CA . PRO A 1 216 ? -32.413 43.128 33.823 1.00 48.94 216 PRO A CA 1
ATOM 1663 C C . PRO A 1 216 ? -33.004 42.518 32.541 1.00 48.94 216 PRO A C 1
ATOM 1665 O O . PRO A 1 216 ? -32.379 41.744 31.823 1.00 48.94 216 PRO A O 1
ATOM 1668 N N . VAL A 1 217 ? -34.254 42.907 32.300 1.00 41.62 217 VAL A N 1
ATOM 1669 C CA . VAL A 1 217 ? -34.820 43.537 31.095 1.00 41.62 217 VAL A CA 1
ATOM 1670 C C . VAL A 1 217 ? -34.100 43.349 29.744 1.00 41.62 217 VAL A C 1
ATOM 1672 O O . VAL A 1 217 ? -32.938 43.686 29.537 1.00 41.62 217 VAL A O 1
ATOM 1675 N N . VAL A 1 218 ? -34.932 42.921 28.794 1.00 43.62 218 VAL A N 1
ATOM 1676 C CA . VAL A 1 218 ? -34.811 42.854 27.331 1.00 43.62 218 VAL A CA 1
ATOM 1677 C C . VAL A 1 218 ? -34.246 44.128 26.676 1.00 43.62 218 VAL A C 1
ATOM 1679 O O . VAL A 1 218 ? -34.702 45.231 26.961 1.00 43.62 218 VAL A O 1
ATOM 1682 N N . SER A 1 219 ? -33.382 43.966 25.667 1.00 38.72 219 SER A N 1
ATOM 1683 C CA . SER A 1 219 ? -33.245 44.933 24.565 1.00 38.72 219 SER A CA 1
ATOM 1684 C C . SER A 1 219 ? -32.936 44.216 23.243 1.00 38.72 219 SER A C 1
ATOM 1686 O O . SER A 1 219 ? -32.029 43.389 23.167 1.00 38.72 219 SER A O 1
ATOM 1688 N N . TYR A 1 220 ? -33.742 44.516 22.222 1.00 42.91 220 TYR A N 1
ATOM 1689 C CA . TYR A 1 220 ? -33.628 44.075 20.828 1.00 42.91 220 TYR A CA 1
ATOM 1690 C C . TYR A 1 220 ? -32.869 45.127 19.993 1.00 42.91 220 TYR A C 1
ATOM 1692 O O . TYR A 1 220 ? -32.960 46.312 20.297 1.00 42.91 220 TYR A O 1
ATOM 1700 N N . ALA A 1 221 ? -32.272 44.669 18.877 1.00 37.59 221 ALA A N 1
ATOM 1701 C CA . ALA A 1 221 ? -31.538 45.394 17.812 1.00 37.59 221 ALA A CA 1
ATOM 1702 C C . ALA A 1 221 ? -30.013 45.500 18.051 1.00 37.59 221 ALA A C 1
ATOM 1704 O O . ALA A 1 221 ? -29.582 45.814 19.147 1.00 37.59 221 ALA A O 1
ATOM 1705 N N . ALA A 1 222 ? -29.099 45.286 17.099 1.00 37.06 222 ALA A N 1
ATOM 1706 C CA . ALA A 1 222 ? -29.155 44.975 15.674 1.00 37.06 222 ALA A CA 1
ATOM 1707 C C . ALA A 1 222 ? -27.717 44.642 15.181 1.00 37.06 222 ALA A C 1
ATOM 1709 O O . ALA A 1 222 ? -26.755 45.209 15.681 1.00 37.06 222 ALA A O 1
ATOM 1710 N N . VAL A 1 223 ? -27.621 43.796 14.142 1.00 36.12 223 VAL A N 1
ATOM 1711 C CA . VAL A 1 223 ? -26.672 43.894 13.002 1.00 36.12 223 VAL A CA 1
ATOM 1712 C C . VAL A 1 223 ? -25.182 43.509 13.199 1.00 36.12 223 VAL A C 1
ATOM 1714 O O . VAL A 1 223 ? -24.372 44.248 13.732 1.00 36.12 223 VAL A O 1
ATOM 1717 N N . VAL A 1 224 ? -24.855 42.359 12.584 1.00 39.31 224 VAL A N 1
ATOM 1718 C CA . VAL A 1 224 ? -23.685 42.048 11.725 1.00 39.31 224 VAL A CA 1
ATOM 1719 C C . VAL A 1 224 ? -22.264 42.156 12.305 1.00 39.31 224 VAL A C 1
ATOM 1721 O O . VAL A 1 224 ? -21.712 43.232 12.475 1.00 39.31 224 VAL A O 1
ATOM 1724 N N . GLY A 1 225 ? -21.599 40.992 12.339 1.00 38.03 225 GLY A N 1
ATOM 1725 C CA . GLY A 1 225 ? -20.200 40.862 11.918 1.00 38.03 225 GLY A CA 1
ATOM 1726 C C . GLY A 1 225 ? -19.156 40.753 13.031 1.00 38.03 225 GLY A C 1
ATOM 1727 O O . GLY A 1 225 ? -18.862 41.735 13.692 1.00 38.03 225 GLY A O 1
ATOM 1728 N N . ALA A 1 226 ? -18.557 39.556 13.141 1.00 34.84 226 ALA A N 1
ATOM 1729 C CA . ALA A 1 226 ? -17.180 39.244 13.580 1.00 34.84 226 ALA A CA 1
ATOM 1730 C C . ALA A 1 226 ? -17.141 38.021 14.516 1.00 34.84 226 ALA A C 1
ATOM 1732 O O . ALA A 1 226 ? -17.070 38.137 15.735 1.00 34.84 226 ALA A O 1
ATOM 1733 N N . ALA A 1 227 ? -17.147 36.818 13.935 1.00 38.19 227 ALA A N 1
ATOM 1734 C CA . ALA A 1 227 ? -16.853 35.581 14.656 1.00 38.19 227 ALA A CA 1
ATOM 1735 C C . ALA A 1 227 ? -15.403 35.151 14.380 1.00 38.19 227 ALA A C 1
ATOM 1737 O O . ALA A 1 227 ? -15.142 34.252 13.584 1.00 38.19 227 ALA A O 1
ATOM 1738 N N . ALA A 1 228 ? -14.449 35.810 15.038 1.00 45.12 228 ALA A N 1
ATOM 1739 C CA . ALA A 1 228 ? -13.089 35.312 15.196 1.00 45.12 228 ALA A CA 1
ATOM 1740 C C . ALA A 1 228 ? -12.563 35.730 16.576 1.00 45.12 228 ALA A C 1
ATOM 1742 O O . ALA A 1 228 ? -12.626 36.897 16.937 1.00 45.12 228 ALA A O 1
ATOM 1743 N N . ALA A 1 229 ? -12.016 34.754 17.303 1.00 48.00 229 ALA A N 1
ATOM 1744 C CA . ALA A 1 229 ? -11.331 34.874 18.593 1.00 48.00 229 ALA A CA 1
ATOM 1745 C C . ALA A 1 229 ? -12.207 35.042 19.855 1.00 48.00 229 ALA A C 1
ATOM 1747 O O . ALA A 1 229 ? -12.273 36.101 20.463 1.00 48.00 229 ALA A O 1
ATOM 1748 N N . ALA A 1 230 ? -12.730 33.920 20.359 1.00 39.41 230 ALA A N 1
ATOM 1749 C CA . ALA A 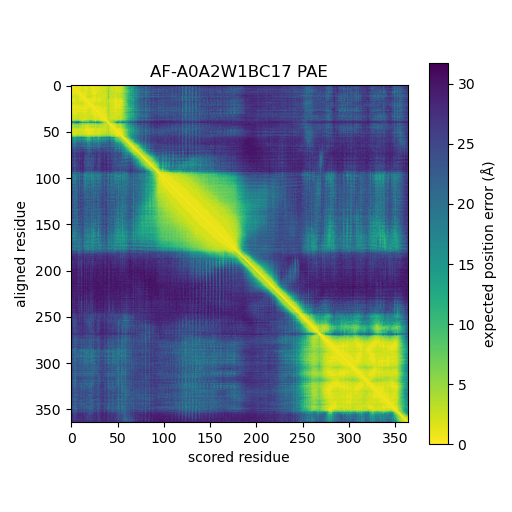1 230 ? -12.960 33.741 21.794 1.00 39.41 230 ALA A CA 1
ATOM 1750 C C . ALA A 1 230 ? -12.503 32.333 22.205 1.00 39.41 230 ALA A C 1
ATOM 1752 O O . ALA A 1 230 ? -13.192 31.332 22.005 1.00 39.41 230 ALA A O 1
ATOM 1753 N N . ARG A 1 231 ? -11.274 32.253 22.729 1.00 42.78 231 ARG A N 1
ATOM 1754 C CA . ARG A 1 231 ? -10.740 31.059 23.389 1.00 42.78 231 ARG A CA 1
ATOM 1755 C C . ARG A 1 231 ? -11.515 30.854 24.690 1.00 42.78 231 ARG A C 1
ATOM 1757 O O . ARG A 1 231 ? -11.495 31.719 25.556 1.00 42.78 231 ARG A O 1
ATOM 1764 N N . LYS A 1 232 ? -12.164 29.697 24.822 1.00 44.53 232 LYS A N 1
ATOM 1765 C CA . LYS A 1 232 ? -12.733 29.207 26.080 1.00 44.53 232 LYS A CA 1
ATOM 1766 C C . LYS A 1 232 ? -11.614 29.049 27.114 1.00 44.53 232 LYS A C 1
ATOM 1768 O O . LYS A 1 232 ? -10.779 28.157 26.981 1.00 44.53 232 LYS A O 1
ATOM 1773 N N . THR A 1 233 ? -11.612 29.891 28.140 1.00 43.34 233 THR A N 1
ATOM 1774 C CA . THR A 1 233 ? -10.984 29.601 29.431 1.00 43.34 233 THR A CA 1
ATOM 1775 C C . THR A 1 233 ? -11.873 28.585 30.139 1.00 43.34 233 THR A C 1
ATOM 1777 O O . THR A 1 233 ? -12.914 28.936 30.689 1.00 43.34 233 THR A O 1
ATOM 1780 N N . ALA A 1 234 ? -11.521 27.307 30.023 1.00 46.41 234 ALA A N 1
ATOM 1781 C CA . ALA A 1 234 ? -12.155 26.256 30.801 1.00 46.41 234 ALA A CA 1
ATOM 1782 C C . ALA A 1 234 ? -11.571 26.273 32.217 1.00 46.41 234 ALA A C 1
ATOM 1784 O O . ALA A 1 234 ? -10.358 26.144 32.385 1.00 46.41 234 ALA A O 1
ATOM 1785 N N . ASP A 1 235 ? -12.468 26.442 33.187 1.00 42.47 235 ASP A N 1
ATOM 1786 C CA . ASP A 1 235 ? -12.286 26.203 34.616 1.00 42.47 235 ASP A CA 1
ATOM 1787 C C . ASP A 1 235 ? -11.451 24.946 34.869 1.00 42.47 235 ASP A C 1
ATOM 1789 O O . ASP A 1 235 ? -11.880 23.817 34.606 1.00 42.47 235 ASP A O 1
ATOM 1793 N N . TYR A 1 236 ? -10.248 25.152 35.394 1.00 40.03 236 TYR A N 1
ATOM 1794 C CA . TYR A 1 236 ? -9.398 24.090 35.898 1.00 40.03 236 TYR A CA 1
ATOM 1795 C C . TYR A 1 236 ? -9.768 23.880 37.365 1.00 40.03 236 TYR A C 1
ATOM 1797 O O . TYR A 1 236 ? -9.360 24.645 38.236 1.00 40.03 236 TYR A O 1
ATOM 1805 N N . LYS A 1 237 ? -10.608 22.872 37.624 1.00 48.00 237 LYS A N 1
ATOM 1806 C CA . LYS A 1 237 ? -10.908 22.423 38.984 1.00 48.00 237 LYS A CA 1
ATOM 1807 C C . LYS A 1 237 ? -9.622 21.939 39.643 1.00 48.00 237 LYS A C 1
ATOM 1809 O O . LYS A 1 237 ? -8.981 21.009 39.158 1.00 48.00 237 LYS A O 1
ATOM 1814 N N . ASP A 1 238 ? -9.302 22.600 40.743 1.00 45.69 238 ASP A N 1
ATOM 1815 C CA . ASP A 1 238 ? -8.229 22.303 41.675 1.00 45.69 238 ASP A CA 1
ATOM 1816 C C . ASP A 1 238 ? -8.454 20.912 42.287 1.00 45.69 238 ASP A C 1
ATOM 1818 O O . ASP A 1 238 ? -9.280 20.716 43.178 1.00 45.69 238 ASP A O 1
ATOM 1822 N N . SER A 1 239 ? -7.804 19.905 41.704 1.00 51.81 239 SER A N 1
ATOM 1823 C CA . SER A 1 239 ? -7.746 18.557 42.252 1.00 51.81 239 SER A CA 1
ATOM 1824 C C . SER A 1 239 ? -6.490 18.441 43.107 1.00 51.81 239 SER A C 1
ATOM 1826 O O . SER A 1 239 ? -5.388 18.308 42.570 1.00 51.81 239 SER A O 1
ATOM 1828 N N . GLU A 1 240 ? -6.709 18.522 44.417 1.00 50.56 240 GLU A N 1
ATOM 1829 C CA . GLU A 1 240 ? -5.951 17.911 45.513 1.00 50.56 240 GLU A CA 1
ATOM 1830 C C . GLU A 1 240 ? -4.681 17.161 45.069 1.00 50.56 240 GLU A C 1
ATOM 1832 O O . GLU A 1 240 ? -4.713 16.037 44.557 1.00 50.56 240 GLU A O 1
ATOM 1837 N N . ILE A 1 241 ? -3.537 17.825 45.251 1.00 45.53 241 ILE A N 1
ATOM 1838 C CA . ILE A 1 241 ? -2.209 17.284 44.968 1.00 45.53 241 ILE A CA 1
ATOM 1839 C C . ILE A 1 241 ? -1.871 16.270 46.062 1.00 45.53 241 ILE A C 1
ATOM 1841 O O . ILE A 1 241 ? -1.338 16.591 47.123 1.00 45.53 241 ILE A O 1
ATOM 1845 N N . GLU A 1 242 ? -2.201 15.016 45.782 1.00 49.88 242 GLU A N 1
ATOM 1846 C CA . GLU A 1 242 ? -1.784 13.857 46.558 1.00 49.88 242 GLU A CA 1
ATOM 1847 C C . GLU A 1 242 ? -0.248 13.723 46.461 1.00 49.88 242 GLU A C 1
ATOM 1849 O O . GLU A 1 242 ? 0.308 13.376 45.413 1.00 49.88 242 GLU A O 1
ATOM 1854 N N . ASN A 1 243 ? 0.447 14.060 47.554 1.00 49.97 243 ASN A N 1
ATOM 1855 C CA . ASN A 1 243 ? 1.904 13.996 47.705 1.00 49.97 243 ASN A CA 1
ATOM 1856 C C . ASN A 1 243 ? 2.431 12.563 47.496 1.00 49.97 243 ASN A C 1
ATOM 1858 O O . ASN A 1 243 ? 2.608 11.798 48.445 1.00 49.97 243 ASN A O 1
ATOM 1862 N N . LYS A 1 244 ? 2.715 12.191 46.243 1.00 49.25 244 LYS A N 1
ATOM 1863 C CA . LYS A 1 244 ? 3.453 10.965 45.909 1.00 49.25 244 LYS A CA 1
ATOM 1864 C C . LYS A 1 244 ? 4.961 11.217 45.986 1.00 49.25 244 LYS A C 1
ATOM 1866 O O . LYS A 1 244 ? 5.431 12.217 45.444 1.00 49.25 244 LYS A O 1
ATOM 1871 N N . PRO A 1 245 ? 5.737 10.314 46.614 1.00 51.00 245 PRO A N 1
ATOM 1872 C CA . PRO A 1 245 ? 7.173 10.490 46.784 1.00 51.00 245 PRO A CA 1
ATOM 1873 C C . PRO A 1 245 ? 7.875 10.577 45.422 1.00 51.00 245 PRO A C 1
ATOM 1875 O O . PRO A 1 245 ? 7.890 9.637 44.625 1.00 51.00 245 PRO A O 1
ATOM 1878 N N . VAL A 1 246 ? 8.446 11.754 45.174 1.00 53.25 246 VAL A N 1
ATOM 1879 C CA . VAL A 1 246 ? 9.207 12.135 43.984 1.00 53.25 246 VAL A CA 1
ATOM 1880 C C . VAL A 1 246 ? 10.539 11.389 43.995 1.00 53.25 246 VAL A C 1
ATOM 1882 O O . VAL A 1 246 ? 11.457 11.792 44.697 1.00 53.25 246 VAL A O 1
ATOM 1885 N N . ASN A 1 247 ? 10.645 10.287 43.245 1.00 54.47 247 ASN A N 1
ATOM 1886 C CA . ASN A 1 247 ? 11.937 9.649 42.946 1.00 54.47 247 ASN A CA 1
ATOM 1887 C C . ASN A 1 247 ? 11.921 8.764 41.681 1.00 54.47 247 ASN A C 1
ATOM 1889 O O . ASN A 1 247 ? 12.515 7.688 41.637 1.00 54.47 247 ASN A O 1
ATOM 1893 N N . THR A 1 248 ? 11.272 9.218 40.604 1.00 46.50 248 THR A N 1
ATOM 1894 C CA . THR A 1 248 ? 11.340 8.545 39.293 1.00 46.50 248 THR A CA 1
ATOM 1895 C C . THR A 1 248 ? 11.977 9.442 38.241 1.00 46.50 248 THR A C 1
ATOM 1897 O O . THR A 1 248 ? 11.327 10.286 37.625 1.00 46.50 248 THR A O 1
ATOM 1900 N N . TRP A 1 249 ? 13.273 9.222 38.010 1.00 58.81 249 TRP A N 1
ATOM 1901 C CA . TRP A 1 249 ? 13.994 9.748 36.855 1.00 58.81 249 TRP A CA 1
ATOM 1902 C C . TRP A 1 249 ? 13.292 9.306 35.567 1.00 58.81 249 TRP A C 1
ATOM 1904 O O . TRP A 1 249 ? 13.147 8.113 35.299 1.00 58.81 249 TRP A O 1
ATOM 1914 N N . THR A 1 250 ? 12.840 10.268 34.763 1.00 57.62 250 THR A N 1
ATOM 1915 C CA . THR A 1 250 ? 12.164 9.990 33.490 1.00 57.62 250 THR A CA 1
ATOM 1916 C C . THR A 1 250 ? 13.192 10.046 32.360 1.00 57.62 250 THR A C 1
ATOM 1918 O O . THR A 1 250 ? 13.760 11.099 32.082 1.00 57.62 250 THR A O 1
ATOM 1921 N N . GLU A 1 251 ? 13.467 8.906 31.718 1.00 67.31 251 GLU A N 1
ATOM 1922 C CA . GLU A 1 251 ? 14.428 8.800 30.609 1.00 67.31 251 GLU A CA 1
ATOM 1923 C C . GLU A 1 251 ? 13.931 9.598 29.387 1.00 67.31 251 GLU A C 1
ATOM 1925 O O . GLU A 1 251 ? 13.064 9.154 28.629 1.00 67.31 251 GLU A O 1
ATOM 1930 N N . ILE A 1 252 ? 14.492 10.791 29.176 1.00 50.22 252 ILE A N 1
ATOM 1931 C CA . ILE A 1 252 ? 14.159 11.660 28.042 1.00 50.22 252 ILE A CA 1
ATOM 1932 C C . ILE A 1 252 ? 14.831 11.105 26.772 1.00 50.22 252 ILE A C 1
ATOM 1934 O O . ILE A 1 252 ? 15.976 11.434 26.452 1.00 50.22 252 ILE A O 1
ATOM 1938 N N . LYS A 1 253 ? 14.142 10.247 26.007 1.00 58.28 253 LYS A N 1
ATOM 1939 C CA . LYS A 1 253 ? 14.644 9.807 24.692 1.00 58.28 253 LYS A CA 1
ATOM 1940 C C . LYS A 1 253 ? 14.486 10.931 23.668 1.00 58.28 253 LYS A C 1
ATOM 1942 O O . LYS A 1 253 ? 13.375 11.258 23.258 1.00 58.28 253 LYS A O 1
ATOM 1947 N N . ARG A 1 254 ? 15.606 11.485 23.188 1.00 46.97 254 ARG A N 1
ATOM 1948 C CA . ARG A 1 254 ? 15.622 12.389 22.023 1.00 46.97 254 ARG A CA 1
ATOM 1949 C C . ARG A 1 254 ? 15.107 11.646 20.787 1.00 46.97 254 ARG A C 1
ATOM 1951 O O . ARG A 1 254 ? 15.845 10.881 20.164 1.00 46.97 254 ARG A O 1
ATOM 1958 N N . ILE A 1 255 ? 13.855 11.893 20.412 1.00 63.53 255 ILE A N 1
ATOM 1959 C CA . ILE A 1 255 ? 13.307 11.487 19.117 1.00 63.53 255 ILE A CA 1
ATOM 1960 C C . ILE A 1 255 ? 14.040 12.305 18.052 1.00 63.53 255 ILE A C 1
ATOM 1962 O O . ILE A 1 255 ? 13.866 13.520 17.956 1.00 63.53 255 ILE A O 1
ATOM 1966 N N . LYS A 1 256 ? 14.888 11.651 17.252 1.00 62.16 256 LYS A N 1
ATOM 1967 C CA . LYS A 1 256 ? 15.421 12.271 16.038 1.00 62.16 256 LYS A CA 1
ATOM 1968 C C . LYS A 1 256 ? 14.260 12.400 15.063 1.00 62.16 256 LYS A C 1
ATOM 1970 O O . LYS A 1 256 ? 13.880 11.416 14.435 1.00 62.16 256 LYS A O 1
ATOM 1975 N N . LYS A 1 257 ? 13.688 13.598 14.971 1.00 62.34 257 LYS A N 1
ATOM 1976 C CA . LYS A 1 257 ? 12.749 13.948 13.907 1.00 62.34 257 LYS A CA 1
ATOM 1977 C C . LYS A 1 257 ? 13.495 13.753 12.586 1.00 62.34 257 LYS A C 1
ATOM 1979 O O . LYS A 1 257 ? 14.414 14.509 12.284 1.00 62.34 257 LYS A O 1
ATOM 1984 N N . GLN A 1 258 ? 13.191 12.680 11.856 1.00 66.62 258 GLN A N 1
ATOM 1985 C CA . GLN A 1 258 ? 13.592 12.607 10.458 1.00 66.62 258 GLN A CA 1
ATOM 1986 C C . GLN A 1 258 ? 12.721 13.620 9.737 1.00 66.62 258 GLN A C 1
ATOM 1988 O O . GLN A 1 258 ? 11.495 13.532 9.790 1.00 66.62 258 GLN A O 1
ATOM 1993 N N . ASN A 1 259 ? 13.353 14.627 9.147 1.00 65.88 259 ASN A N 1
ATOM 1994 C CA . ASN A 1 259 ? 12.622 15.589 8.346 1.00 65.88 259 ASN A CA 1
ATOM 1995 C C . ASN A 1 259 ? 11.973 14.818 7.187 1.00 65.88 259 ASN A C 1
ATOM 1997 O O . ASN A 1 259 ? 12.680 14.055 6.520 1.00 65.88 259 ASN A O 1
ATOM 2001 N N . PRO A 1 260 ? 10.654 14.954 6.972 1.00 76.81 260 PRO A N 1
ATOM 2002 C CA . PRO A 1 260 ? 9.989 14.285 5.867 1.00 76.81 260 PRO A CA 1
ATOM 2003 C C . PRO A 1 260 ? 10.655 14.718 4.560 1.00 76.81 260 PRO A C 1
ATOM 2005 O O . PRO A 1 260 ? 10.821 15.912 4.302 1.00 76.81 260 PRO A O 1
ATOM 2008 N N . ILE A 1 261 ? 11.068 13.743 3.750 1.00 81.25 261 ILE A N 1
ATOM 2009 C CA . ILE A 1 261 ? 11.581 14.016 2.409 1.00 81.25 261 ILE A CA 1
ATOM 2010 C C . ILE A 1 261 ? 10.388 14.490 1.581 1.00 81.25 261 ILE A C 1
ATOM 2012 O O . ILE A 1 261 ? 9.442 13.734 1.366 1.00 81.25 261 ILE A O 1
ATOM 2016 N N . LYS A 1 262 ? 10.419 15.747 1.137 1.00 85.44 262 LYS A N 1
ATOM 2017 C CA . LYS A 1 262 ? 9.410 16.290 0.225 1.00 85.44 262 LYS A CA 1
ATOM 2018 C C . LYS A 1 262 ? 9.711 15.775 -1.185 1.00 85.44 262 LYS A C 1
ATOM 2020 O O . LYS A 1 262 ? 10.819 15.973 -1.676 1.00 85.44 262 LYS A O 1
ATOM 2025 N N . LYS A 1 263 ? 8.750 15.092 -1.811 1.00 84.44 263 LYS A N 1
ATOM 2026 C CA . LYS A 1 263 ? 8.809 14.709 -3.231 1.00 84.44 263 LYS A CA 1
ATOM 2027 C C . LYS A 1 263 ? 8.194 15.847 -4.060 1.00 84.44 263 LYS A C 1
ATOM 2029 O O . LYS A 1 263 ? 7.185 16.413 -3.649 1.00 84.44 263 LYS A O 1
ATOM 2034 N N . GLY A 1 264 ? 8.814 16.208 -5.183 1.00 82.56 264 GLY A N 1
ATOM 2035 C CA . GLY A 1 264 ? 8.220 17.144 -6.143 1.00 82.56 264 GLY A CA 1
ATOM 2036 C C . GLY A 1 264 ? 7.132 16.444 -6.959 1.00 82.56 264 GLY A C 1
ATOM 2037 O O . GLY A 1 264 ? 7.327 15.299 -7.347 1.00 82.56 264 GLY A O 1
ATOM 2038 N N . GLY A 1 265 ? 6.000 17.112 -7.189 1.00 79.81 265 GLY A N 1
ATOM 2039 C CA . GLY A 1 265 ? 4.872 16.592 -7.979 1.00 79.81 265 GLY A CA 1
ATOM 2040 C C . GLY A 1 265 ? 4.650 17.331 -9.300 1.00 79.81 265 GLY A C 1
ATOM 2041 O O . GLY A 1 265 ? 3.548 17.296 -9.829 1.00 79.81 265 GLY A O 1
ATOM 2042 N N . ASN A 1 266 ? 5.650 18.068 -9.794 1.00 82.44 266 ASN A N 1
ATOM 2043 C CA . ASN A 1 266 ? 5.516 18.837 -11.029 1.00 82.44 266 ASN A CA 1
ATOM 2044 C C . ASN A 1 266 ? 5.735 17.928 -12.245 1.00 82.44 266 ASN A C 1
ATOM 2046 O O . ASN A 1 266 ? 6.807 17.343 -12.386 1.00 82.44 266 ASN A O 1
ATOM 2050 N N . THR A 1 267 ? 4.736 17.843 -13.117 1.00 74.19 267 THR A N 1
ATOM 2051 C CA . THR A 1 267 ? 4.764 17.076 -14.370 1.00 74.19 267 THR A CA 1
ATOM 2052 C C . THR A 1 267 ? 5.094 17.939 -15.595 1.00 74.19 267 THR A C 1
ATOM 2054 O O . THR A 1 267 ? 5.256 17.400 -16.684 1.00 74.19 267 THR A O 1
ATOM 2057 N N . SER A 1 268 ? 5.202 19.267 -15.444 1.00 71.38 268 SER A N 1
ATOM 2058 C CA . SER A 1 268 ? 5.103 20.219 -16.565 1.00 71.38 268 SER A CA 1
ATOM 2059 C C . SER A 1 268 ? 6.420 20.884 -16.992 1.00 71.38 268 SER A C 1
ATOM 2061 O O . SER A 1 268 ? 6.443 21.600 -17.989 1.00 71.38 268 SER A O 1
ATOM 2063 N N . THR A 1 269 ? 7.529 20.694 -16.272 1.00 56.25 269 THR A N 1
ATOM 2064 C CA . THR A 1 269 ? 8.814 21.350 -16.596 1.00 56.25 269 THR A CA 1
ATOM 2065 C C . THR A 1 269 ? 9.786 20.386 -17.271 1.00 56.25 269 THR A C 1
ATOM 2067 O O . THR A 1 269 ? 10.461 19.610 -16.600 1.00 56.25 269 THR A O 1
ATOM 2070 N N . LEU A 1 270 ? 9.879 20.469 -18.601 1.00 74.06 270 LEU A N 1
ATOM 2071 C CA . LEU A 1 270 ? 10.706 19.609 -19.465 1.00 74.06 270 LEU A CA 1
ATOM 2072 C C . LEU A 1 270 ? 12.230 19.808 -19.322 1.00 74.06 270 LEU A C 1
ATOM 2074 O O . LEU A 1 270 ? 12.999 18.988 -19.819 1.00 74.06 270 LEU A O 1
ATOM 2078 N N . THR A 1 271 ? 12.692 20.871 -18.656 1.00 88.25 271 THR A N 1
ATOM 2079 C CA . THR A 1 271 ? 14.125 21.209 -18.555 1.00 88.25 271 THR A CA 1
ATOM 2080 C C . THR A 1 271 ? 14.901 20.352 -17.554 1.00 88.25 271 THR A C 1
ATOM 2082 O O . THR A 1 271 ? 16.107 20.175 -17.714 1.00 88.25 271 THR A O 1
ATOM 2085 N N . LEU A 1 272 ? 14.238 19.780 -16.543 1.00 84.50 272 LEU A N 1
ATOM 2086 C CA . LEU A 1 272 ? 14.875 18.933 -15.531 1.00 84.50 272 LEU A CA 1
ATOM 2087 C C . LEU A 1 272 ? 14.310 17.511 -15.594 1.00 84.50 272 LEU A C 1
ATOM 2089 O O . LEU A 1 272 ? 13.167 17.269 -15.216 1.00 84.50 272 LEU A O 1
ATOM 2093 N N . LYS A 1 273 ? 15.136 16.552 -16.026 1.00 82.81 273 LYS A N 1
ATOM 2094 C CA . LYS A 1 273 ? 14.789 15.125 -16.009 1.00 82.81 273 LYS A CA 1
ATOM 2095 C C . LYS A 1 273 ? 15.150 14.526 -14.652 1.00 82.81 273 LYS A C 1
ATOM 2097 O O . LYS A 1 273 ? 16.325 14.351 -14.335 1.00 82.81 273 LYS A O 1
ATOM 2102 N N . ALA A 1 274 ? 14.143 14.219 -13.842 1.00 86.62 274 ALA A N 1
ATOM 2103 C CA . ALA A 1 274 ? 14.341 13.403 -12.651 1.00 86.62 274 ALA A CA 1
ATOM 2104 C C . ALA A 1 274 ? 14.531 11.936 -13.063 1.00 86.62 274 ALA A C 1
ATOM 2106 O O . ALA A 1 274 ? 13.815 11.431 -13.921 1.00 86.62 274 ALA A O 1
ATOM 2107 N N . VAL A 1 275 ? 15.490 11.246 -12.443 1.00 89.44 275 VAL A N 1
ATOM 2108 C CA . VAL A 1 275 ? 15.657 9.800 -12.629 1.00 89.44 275 VAL A CA 1
ATOM 2109 C C . VAL A 1 275 ? 14.580 9.082 -11.824 1.00 89.44 275 VAL A C 1
ATOM 2111 O O . VAL A 1 275 ? 14.444 9.316 -10.617 1.00 89.44 275 VAL A O 1
ATOM 2114 N N . GLU A 1 276 ? 13.827 8.199 -12.475 1.00 90.56 276 GLU A N 1
ATOM 2115 C CA . GLU A 1 276 ? 12.817 7.401 -11.792 1.00 90.56 276 GLU A CA 1
ATOM 2116 C C . GLU A 1 276 ? 13.446 6.470 -10.755 1.00 90.56 276 GLU A C 1
ATOM 2118 O O . GLU A 1 276 ? 14.502 5.858 -10.945 1.00 90.56 276 GLU A O 1
ATOM 2123 N N . ARG A 1 277 ? 12.782 6.361 -9.604 1.00 92.38 277 ARG A N 1
ATOM 2124 C CA . ARG A 1 277 ? 13.246 5.488 -8.530 1.00 92.38 277 ARG A CA 1
ATOM 2125 C C . ARG A 1 277 ? 12.864 4.055 -8.866 1.00 92.38 277 ARG A C 1
ATOM 2127 O O . ARG A 1 277 ? 11.682 3.732 -8.940 1.00 92.38 277 ARG A O 1
ATOM 2134 N N . LYS A 1 278 ? 13.869 3.190 -8.982 1.00 95.62 278 LYS A N 1
ATOM 2135 C CA . LYS A 1 278 ? 13.666 1.744 -9.086 1.00 95.62 278 LYS A CA 1
ATOM 2136 C C . LYS A 1 278 ? 13.490 1.127 -7.700 1.00 95.62 278 LYS A C 1
ATOM 2138 O O . LYS A 1 278 ? 14.266 1.413 -6.780 1.00 95.62 278 LYS A O 1
ATOM 2143 N N . LYS A 1 279 ? 12.476 0.281 -7.556 1.00 95.88 279 LYS A N 1
ATOM 2144 C CA . LYS A 1 279 ? 12.297 -0.638 -6.429 1.00 95.88 279 LYS A CA 1
ATOM 2145 C C . LYS A 1 279 ? 12.631 -2.047 -6.890 1.00 95.88 279 LYS A C 1
ATOM 2147 O O . LYS A 1 279 ? 12.552 -2.353 -8.076 1.00 95.88 279 LYS A O 1
ATOM 2152 N N . TYR A 1 280 ? 13.034 -2.885 -5.943 1.00 97.00 280 TYR A N 1
ATOM 2153 C CA . TYR A 1 280 ? 13.469 -4.239 -6.238 1.00 97.00 280 TYR A CA 1
ATOM 2154 C C . TYR A 1 280 ? 12.614 -5.248 -5.478 1.00 97.00 280 TYR A C 1
ATOM 2156 O O . TYR A 1 280 ? 12.319 -5.049 -4.301 1.00 97.00 280 TYR A O 1
ATOM 2164 N N . LEU A 1 281 ? 12.259 -6.338 -6.146 1.00 97.38 281 LEU A N 1
ATOM 2165 C CA . LEU A 1 281 ? 11.526 -7.470 -5.607 1.00 97.38 281 LEU A CA 1
ATOM 2166 C C . LEU A 1 281 ? 12.421 -8.709 -5.658 1.00 97.38 281 LEU A C 1
ATOM 2168 O O . LEU A 1 281 ? 13.104 -8.956 -6.652 1.00 97.38 281 LEU A O 1
ATOM 2172 N N . HIS A 1 282 ? 12.436 -9.481 -4.582 1.00 97.81 282 HIS A N 1
ATOM 2173 C CA . HIS A 1 282 ? 12.993 -10.823 -4.583 1.00 97.81 282 HIS A CA 1
ATOM 2174 C C . HIS A 1 282 ? 11.867 -11.801 -4.882 1.00 97.81 282 HIS A C 1
ATOM 2176 O O . HIS A 1 282 ? 10.879 -11.806 -4.153 1.00 97.81 282 HIS A O 1
ATOM 2182 N N . VAL A 1 283 ? 12.029 -12.642 -5.896 1.00 98.06 283 VAL A N 1
ATOM 2183 C CA . VAL A 1 283 ? 11.070 -13.701 -6.229 1.00 98.06 283 VAL A CA 1
ATOM 2184 C C . VAL A 1 283 ? 11.791 -15.038 -6.205 1.00 98.06 283 VAL A C 1
ATOM 2186 O O . VAL A 1 283 ? 12.891 -15.165 -6.746 1.00 98.06 283 VAL A O 1
ATOM 2189 N N . TRP A 1 284 ? 11.214 -16.038 -5.546 1.00 98.19 284 TRP A N 1
ATOM 2190 C CA . TRP A 1 284 ? 11.814 -17.363 -5.408 1.00 98.19 284 TRP A CA 1
ATOM 2191 C C . TRP A 1 284 ? 10.763 -18.478 -5.457 1.00 98.19 284 TRP A C 1
ATOM 2193 O O . TRP A 1 284 ? 9.564 -18.224 -5.538 1.00 98.19 284 TRP A O 1
ATOM 2203 N N . ARG A 1 285 ? 11.243 -19.730 -5.436 1.00 97.81 285 ARG A N 1
ATOM 2204 C CA . ARG A 1 285 ? 10.472 -20.956 -5.727 1.00 97.81 285 ARG A CA 1
ATOM 2205 C C . ARG A 1 285 ? 9.998 -21.100 -7.177 1.00 97.81 285 ARG A C 1
ATOM 2207 O O . ARG A 1 285 ? 9.059 -21.839 -7.444 1.00 97.81 285 ARG A O 1
ATOM 2214 N N . LEU A 1 286 ? 10.677 -20.449 -8.115 1.00 98.19 286 LEU A N 1
ATOM 2215 C CA . LEU A 1 286 ? 10.467 -20.690 -9.543 1.00 98.19 286 LEU A CA 1
ATOM 2216 C C . LEU A 1 286 ? 11.153 -21.996 -9.967 1.00 98.19 286 LEU A C 1
ATOM 2218 O O . LEU A 1 286 ? 12.088 -22.455 -9.300 1.00 98.19 286 LEU A O 1
ATOM 2222 N N . ALA A 1 287 ? 10.704 -22.596 -11.067 1.00 98.12 287 ALA A N 1
ATOM 2223 C CA . ALA A 1 287 ? 11.316 -23.810 -11.592 1.00 98.12 287 ALA A CA 1
ATOM 2224 C C . ALA A 1 287 ? 12.795 -23.558 -11.969 1.00 98.12 287 ALA A C 1
ATOM 2226 O O . ALA A 1 287 ? 13.211 -22.431 -12.247 1.00 98.12 287 ALA A O 1
ATOM 2227 N N . LYS A 1 288 ? 13.649 -24.586 -11.872 1.00 97.94 288 LYS A N 1
ATOM 2228 C CA . LYS A 1 288 ? 15.115 -24.425 -12.015 1.00 97.94 288 LYS A CA 1
ATOM 2229 C C . LYS A 1 288 ? 15.521 -24.003 -13.437 1.00 97.94 288 LYS A C 1
ATOM 2231 O O . LYS A 1 288 ? 16.531 -23.311 -13.610 1.00 97.94 288 LYS A O 1
ATOM 2236 N N . ASP A 1 289 ? 14.727 -24.432 -14.407 1.00 97.94 289 ASP A N 1
ATOM 2237 C CA . ASP A 1 289 ? 14.807 -24.159 -15.840 1.00 97.94 289 ASP A CA 1
ATOM 2238 C C . ASP A 1 289 ? 14.293 -22.770 -16.228 1.00 97.94 289 ASP A C 1
ATOM 2240 O O . ASP A 1 289 ? 14.667 -22.289 -17.292 1.00 97.94 289 ASP A O 1
ATOM 2244 N N . THR A 1 290 ? 13.534 -22.088 -15.361 1.00 98.44 290 THR A N 1
ATOM 2245 C CA . THR A 1 290 ? 13.098 -20.711 -15.615 1.00 98.44 290 THR A CA 1
ATOM 2246 C C . THR A 1 290 ? 14.309 -19.806 -15.868 1.00 98.44 290 THR A C 1
ATOM 2248 O O . THR A 1 290 ? 15.290 -19.781 -15.096 1.00 98.44 290 THR A O 1
ATOM 2251 N N . THR A 1 291 ? 14.242 -19.070 -16.973 1.00 98.44 291 THR A N 1
ATOM 2252 C CA . THR A 1 291 ? 15.259 -18.115 -17.417 1.00 98.44 291 THR A CA 1
ATOM 2253 C C . THR A 1 291 ? 14.873 -16.680 -17.046 1.00 98.44 291 THR A C 1
ATOM 2255 O O . THR A 1 291 ? 13.767 -16.410 -16.578 1.00 98.44 291 THR A O 1
ATOM 2258 N N . GLU A 1 292 ? 15.813 -15.744 -17.189 1.00 98.44 292 GLU A N 1
ATOM 2259 C CA . GLU A 1 292 ? 15.531 -14.316 -16.977 1.00 98.44 292 GLU A CA 1
ATOM 2260 C C . GLU A 1 292 ? 14.556 -13.780 -18.037 1.00 98.44 292 GLU A C 1
ATOM 2262 O O . GLU A 1 292 ? 13.707 -12.951 -17.712 1.00 98.44 292 GLU A O 1
ATOM 2267 N N . ASP A 1 293 ? 14.630 -14.304 -19.265 1.00 98.38 293 ASP A N 1
ATOM 2268 C CA . ASP A 1 293 ? 13.772 -13.921 -20.388 1.00 98.38 293 ASP A CA 1
ATOM 2269 C C . ASP A 1 293 ? 12.318 -14.346 -20.173 1.00 98.38 293 ASP A C 1
ATOM 2271 O O . ASP A 1 293 ? 11.419 -13.529 -20.371 1.00 98.38 293 ASP A O 1
ATOM 2275 N N . ASP A 1 294 ? 12.085 -15.567 -19.673 1.00 98.44 294 ASP A N 1
ATOM 2276 C CA . ASP A 1 294 ? 10.734 -16.049 -19.343 1.00 98.44 294 ASP A CA 1
ATOM 2277 C C . ASP A 1 294 ? 10.058 -15.122 -18.324 1.00 98.44 294 ASP A C 1
ATOM 2279 O O . ASP A 1 294 ? 8.888 -14.756 -18.454 1.00 98.44 294 ASP A O 1
ATOM 2283 N N . LEU A 1 295 ? 10.817 -14.705 -17.304 1.00 98.19 295 LEU A N 1
ATOM 2284 C CA . LEU A 1 295 ? 10.313 -13.838 -16.246 1.00 98.19 295 LEU A CA 1
ATOM 2285 C C . LEU A 1 295 ? 10.131 -12.394 -16.735 1.00 98.19 295 LEU A C 1
ATOM 2287 O O . LEU A 1 295 ? 9.144 -11.754 -16.377 1.00 98.19 295 LEU A O 1
ATOM 2291 N N . MET A 1 296 ? 11.035 -11.881 -17.576 1.00 98.25 296 MET A N 1
ATOM 2292 C CA . MET A 1 296 ? 10.861 -10.577 -18.226 1.00 98.25 296 MET A CA 1
ATOM 2293 C C . MET A 1 296 ? 9.614 -10.553 -19.107 1.00 98.25 296 MET A C 1
ATOM 2295 O O . MET A 1 296 ? 8.836 -9.603 -19.022 1.00 98.25 296 MET A O 1
ATOM 2299 N N . GLN A 1 297 ? 9.399 -11.589 -19.918 1.00 98.38 297 GLN A N 1
ATOM 2300 C CA . GLN A 1 297 ? 8.219 -11.706 -20.769 1.00 98.38 297 GLN A CA 1
ATOM 2301 C C . GLN A 1 297 ? 6.941 -11.788 -19.931 1.00 98.38 297 GLN A C 1
ATOM 2303 O O . GLN A 1 297 ? 5.978 -11.077 -20.212 1.00 98.38 297 GLN A O 1
ATOM 2308 N N . TYR A 1 298 ? 6.950 -12.586 -18.860 1.00 98.31 298 TYR A N 1
ATOM 2309 C CA . TYR A 1 298 ? 5.835 -12.665 -17.920 1.00 98.31 298 TYR A CA 1
ATOM 2310 C C . TYR A 1 298 ? 5.463 -11.291 -17.348 1.00 98.31 298 TYR A C 1
ATOM 2312 O O . TYR A 1 298 ? 4.303 -10.889 -17.385 1.00 98.31 298 TYR A O 1
ATOM 2320 N N . ILE A 1 299 ? 6.453 -10.538 -16.863 1.00 97.94 299 ILE A N 1
ATOM 2321 C CA . ILE A 1 299 ? 6.227 -9.223 -16.253 1.00 97.94 299 ILE A CA 1
ATOM 2322 C C . ILE A 1 299 ? 5.761 -8.199 -17.295 1.00 97.94 299 ILE A C 1
ATOM 2324 O O . ILE A 1 299 ? 4.881 -7.395 -16.988 1.00 97.94 299 ILE A O 1
ATOM 2328 N N . ARG A 1 300 ? 6.299 -8.229 -18.522 1.00 97.81 300 ARG A N 1
ATOM 2329 C CA . ARG A 1 300 ? 5.827 -7.369 -19.622 1.00 97.81 300 ARG A CA 1
ATOM 2330 C C . ARG A 1 300 ? 4.374 -7.651 -19.983 1.00 97.81 300 ARG A C 1
ATOM 2332 O O . ARG A 1 300 ? 3.618 -6.705 -20.156 1.00 97.81 300 ARG A O 1
ATOM 2339 N N . ASN A 1 301 ? 3.949 -8.913 -19.986 1.00 97.94 301 ASN A N 1
ATOM 2340 C CA . ASN A 1 301 ? 2.544 -9.254 -20.225 1.00 97.94 301 ASN A CA 1
ATOM 2341 C C . ASN A 1 301 ? 1.608 -8.677 -19.145 1.00 97.94 301 ASN A C 1
ATOM 2343 O O . ASN A 1 301 ? 0.463 -8.352 -19.442 1.00 97.94 301 ASN A O 1
ATOM 2347 N N . VAL A 1 302 ? 2.084 -8.542 -17.902 1.00 97.06 302 VAL A N 1
ATOM 2348 C CA . VAL A 1 302 ? 1.302 -7.982 -16.786 1.00 97.06 302 VAL A CA 1
ATOM 2349 C C . VAL A 1 302 ? 1.313 -6.448 -16.785 1.00 97.06 302 VAL A C 1
ATOM 2351 O O . VAL A 1 302 ? 0.289 -5.824 -16.516 1.00 97.06 302 VAL A O 1
ATOM 2354 N N . LEU A 1 303 ? 2.470 -5.826 -17.033 1.00 96.69 303 LEU A N 1
ATOM 2355 C CA . LEU A 1 303 ? 2.662 -4.378 -16.870 1.00 96.69 303 LEU A CA 1
ATOM 2356 C C . LEU A 1 303 ? 2.571 -3.575 -18.177 1.00 96.69 303 LEU A C 1
ATOM 2358 O O . LEU A 1 303 ? 2.386 -2.360 -18.117 1.00 96.69 303 LEU A O 1
ATOM 2362 N N . GLY A 1 304 ? 2.698 -4.233 -19.329 1.00 96.94 304 GLY A N 1
ATOM 2363 C CA . GLY A 1 304 ? 2.834 -3.631 -20.655 1.00 96.94 304 GLY A CA 1
ATOM 2364 C C . GLY A 1 304 ? 4.283 -3.609 -21.162 1.00 96.94 304 GLY A C 1
ATOM 2365 O O . GLY A 1 304 ? 5.237 -3.532 -20.378 1.00 96.94 304 GLY A O 1
ATOM 2366 N N . ASP A 1 305 ? 4.437 -3.642 -22.489 1.00 95.94 305 ASP A N 1
ATOM 2367 C CA . ASP A 1 305 ? 5.731 -3.741 -23.187 1.00 95.94 305 ASP A CA 1
ATOM 2368 C C . ASP A 1 305 ? 6.653 -2.531 -22.975 1.00 95.94 305 ASP A C 1
ATOM 2370 O O . ASP A 1 305 ? 7.876 -2.673 -23.003 1.00 95.94 305 ASP A O 1
ATOM 2374 N N . ASP A 1 306 ? 6.081 -1.360 -22.686 1.00 94.00 306 ASP A N 1
ATOM 2375 C CA . ASP A 1 306 ? 6.819 -0.102 -22.512 1.00 94.00 306 ASP A CA 1
ATOM 2376 C C . ASP A 1 306 ? 7.538 0.005 -21.154 1.00 94.00 306 ASP A C 1
ATOM 2378 O O . ASP A 1 306 ? 8.201 1.004 -20.859 1.00 94.00 306 ASP A O 1
ATOM 2382 N N . THR A 1 307 ? 7.416 -1.007 -20.291 1.00 95.50 307 THR A N 1
ATOM 2383 C CA . THR A 1 307 ? 7.964 -0.941 -18.934 1.00 95.50 307 THR A CA 1
ATOM 2384 C C . THR A 1 307 ? 9.456 -1.275 -18.899 1.00 95.50 307 THR A C 1
ATOM 2386 O O . THR A 1 307 ? 9.887 -2.361 -19.294 1.00 95.50 307 THR A O 1
ATOM 2389 N N . GLU A 1 308 ? 10.257 -0.377 -18.316 1.00 95.94 308 GLU A N 1
ATOM 2390 C CA . GLU A 1 308 ? 11.664 -0.650 -18.019 1.00 95.94 308 GLU A CA 1
ATOM 2391 C C . GLU A 1 308 ? 11.783 -1.651 -16.853 1.00 95.94 308 GLU A C 1
ATOM 2393 O O . GLU A 1 308 ? 11.502 -1.331 -15.694 1.00 95.94 308 GLU A O 1
ATOM 2398 N N . ILE A 1 309 ? 12.213 -2.876 -17.163 1.00 97.75 309 ILE A N 1
ATOM 2399 C CA . ILE A 1 309 ? 12.345 -3.983 -16.207 1.00 97.75 309 ILE A CA 1
ATOM 2400 C C . ILE A 1 309 ? 13.784 -4.496 -16.243 1.00 97.75 309 ILE A C 1
ATOM 2402 O O . ILE A 1 309 ? 14.361 -4.684 -17.312 1.00 97.75 309 ILE A O 1
ATOM 2406 N N . THR A 1 310 ? 14.360 -4.760 -15.072 1.00 97.62 310 THR A N 1
ATOM 2407 C CA . THR A 1 310 ? 15.652 -5.451 -14.941 1.00 97.62 310 THR A CA 1
ATOM 2408 C C . THR A 1 310 ? 15.454 -6.746 -14.169 1.00 97.62 310 THR A C 1
ATOM 2410 O O . THR A 1 310 ? 14.973 -6.694 -13.039 1.00 97.62 310 THR A O 1
ATOM 2413 N N . VAL A 1 311 ? 15.836 -7.891 -14.724 1.00 98.31 311 VAL A N 1
ATOM 2414 C CA . VAL A 1 311 ? 15.772 -9.187 -14.033 1.00 98.31 311 VAL A CA 1
ATOM 2415 C C . VAL A 1 311 ? 17.187 -9.733 -13.891 1.00 98.31 311 VAL A C 1
ATOM 2417 O O . VAL A 1 311 ? 17.929 -9.778 -14.860 1.00 98.31 311 VAL A O 1
ATOM 2420 N N . GLU A 1 312 ? 17.565 -10.125 -12.677 1.00 98.06 312 GLU A N 1
ATOM 2421 C CA . GLU A 1 312 ? 18.871 -10.713 -12.369 1.00 98.06 312 GLU A CA 1
ATOM 2422 C C . GLU A 1 312 ? 18.672 -12.045 -11.633 1.00 98.06 312 GLU A C 1
ATOM 2424 O O . GLU A 1 312 ? 18.077 -12.084 -10.547 1.00 98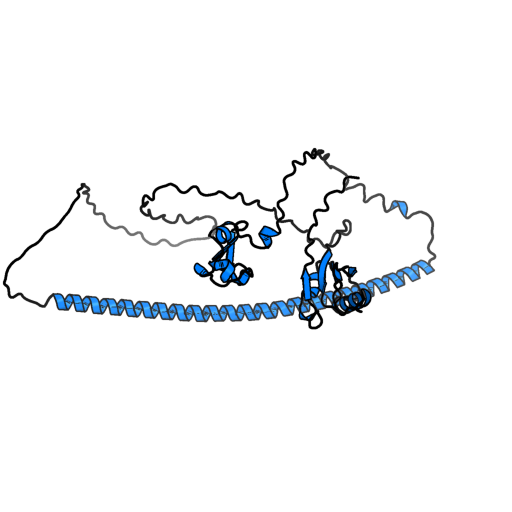.06 312 GLU A O 1
ATOM 2429 N N . LYS A 1 313 ? 19.194 -13.152 -12.167 1.00 97.62 313 LYS A N 1
ATOM 2430 C CA . LYS A 1 313 ? 19.168 -14.458 -11.495 1.00 97.62 313 LYS A CA 1
ATOM 2431 C C . LYS A 1 313 ? 20.115 -14.443 -10.295 1.00 97.62 313 LYS A C 1
ATOM 2433 O O . LYS A 1 313 ? 21.325 -14.234 -10.402 1.00 97.62 313 LYS A O 1
ATOM 2438 N N . VAL A 1 314 ? 19.566 -14.688 -9.109 1.00 96.94 314 VAL A N 1
ATOM 2439 C CA . VAL A 1 314 ? 20.315 -14.648 -7.850 1.00 96.94 314 VAL A CA 1
ATOM 2440 C C . VAL A 1 314 ? 21.126 -15.934 -7.701 1.00 96.94 314 VAL A C 1
ATOM 2442 O O . VAL A 1 314 ? 20.569 -17.024 -7.558 1.00 96.94 314 VAL A O 1
ATOM 2445 N N . LYS A 1 315 ? 22.458 -15.807 -7.682 1.00 95.56 315 LYS A N 1
ATOM 2446 C CA . LYS A 1 315 ? 23.375 -16.924 -7.410 1.00 95.56 315 LYS A CA 1
ATOM 2447 C C . LYS A 1 315 ? 23.276 -17.336 -5.941 1.00 95.56 315 LYS A C 1
ATOM 2449 O O . LYS A 1 315 ? 23.741 -16.628 -5.046 1.00 95.56 315 LYS A O 1
ATOM 2454 N N . GLN A 1 316 ? 22.663 -18.486 -5.685 1.00 93.56 316 GLN A N 1
ATOM 2455 C CA . GLN A 1 316 ? 22.553 -19.045 -4.341 1.00 93.56 316 GLN A CA 1
ATOM 2456 C C . GLN A 1 316 ? 23.854 -19.748 -3.939 1.00 93.56 316 GLN A C 1
ATOM 2458 O O . GLN A 1 316 ? 24.516 -20.371 -4.761 1.00 93.56 316 GLN A O 1
ATOM 2463 N N . LYS A 1 317 ? 24.215 -19.670 -2.651 1.00 94.12 317 LYS A N 1
ATOM 2464 C CA . LYS A 1 317 ? 25.400 -20.368 -2.114 1.00 94.12 317 LYS A CA 1
ATOM 2465 C C . LYS A 1 317 ? 25.234 -21.888 -2.068 1.00 94.12 317 LYS A C 1
ATOM 2467 O O . LYS A 1 317 ? 26.217 -22.608 -2.145 1.00 94.12 317 LYS A O 1
ATOM 2472 N N . ILE A 1 318 ? 24.003 -22.346 -1.862 1.00 95.94 318 ILE A N 1
ATOM 2473 C CA . ILE A 1 318 ? 23.633 -23.759 -1.804 1.00 95.94 318 ILE A CA 1
ATOM 2474 C C . ILE A 1 318 ? 22.735 -23.993 -3.006 1.00 95.94 318 ILE A C 1
ATOM 2476 O O . ILE A 1 318 ? 21.789 -23.229 -3.198 1.00 95.94 318 ILE A O 1
ATOM 2480 N N . GLU A 1 319 ? 23.030 -25.017 -3.799 1.00 95.38 319 GLU A N 1
ATOM 2481 C CA . GLU A 1 319 ? 22.188 -25.388 -4.927 1.00 95.38 319 GLU A CA 1
ATOM 2482 C C . GLU A 1 319 ? 20.837 -25.889 -4.402 1.00 95.38 319 GLU A C 1
ATOM 2484 O O . GLU A 1 319 ? 20.767 -26.839 -3.622 1.00 95.38 319 GLU A O 1
ATOM 2489 N N . ARG A 1 320 ? 19.758 -25.195 -4.767 1.00 96.25 320 ARG A N 1
ATOM 2490 C CA . ARG A 1 320 ? 18.388 -25.571 -4.406 1.00 96.25 320 ARG A CA 1
ATOM 2491 C C . ARG A 1 320 ? 17.649 -26.054 -5.647 1.00 96.25 320 ARG A C 1
ATOM 2493 O O . ARG A 1 320 ? 18.005 -25.716 -6.774 1.00 96.25 320 ARG A O 1
ATOM 2500 N N . ASN A 1 321 ? 16.562 -26.790 -5.432 1.00 97.38 321 ASN A N 1
ATOM 2501 C CA . ASN A 1 321 ? 15.683 -27.282 -6.499 1.00 97.38 321 ASN A CA 1
ATOM 2502 C C . ASN A 1 321 ? 14.773 -26.185 -7.086 1.00 97.38 321 ASN A C 1
ATOM 2504 O O . ASN A 1 321 ? 13.709 -26.487 -7.614 1.00 97.38 321 ASN A O 1
ATOM 2508 N N . TYR A 1 322 ? 15.153 -24.914 -6.954 1.00 97.81 322 TYR A N 1
ATOM 2509 C CA . TYR A 1 322 ? 14.383 -23.783 -7.449 1.00 97.81 322 TYR A CA 1
ATOM 2510 C C . TYR A 1 322 ? 15.296 -22.622 -7.845 1.00 97.81 322 TYR A C 1
ATOM 2512 O O . TYR A 1 322 ? 16.397 -22.465 -7.309 1.00 97.81 322 TYR A O 1
ATOM 2520 N N . ALA A 1 323 ? 14.807 -21.776 -8.747 1.00 98.00 323 ALA A N 1
ATOM 2521 C CA . ALA A 1 323 ? 15.448 -20.528 -9.131 1.00 98.00 323 ALA A CA 1
ATOM 2522 C C . ALA A 1 323 ? 14.914 -19.341 -8.309 1.00 98.00 323 ALA A C 1
ATOM 2524 O O . ALA A 1 323 ? 13.773 -19.329 -7.835 1.00 98.00 323 ALA A O 1
ATOM 2525 N N . SER A 1 324 ? 15.767 -18.336 -8.118 1.00 97.81 324 SER A N 1
ATOM 2526 C CA . SER A 1 324 ? 15.417 -17.068 -7.475 1.00 97.81 324 SER A CA 1
ATOM 2527 C C . SER A 1 324 ? 15.948 -15.903 -8.290 1.00 97.81 324 SER A C 1
ATOM 2529 O O . SER A 1 324 ? 17.062 -15.981 -8.812 1.00 97.81 324 SER A O 1
ATOM 2531 N N . PHE A 1 325 ? 15.180 -14.825 -8.351 1.00 98.19 325 PHE A N 1
ATOM 2532 C CA . PHE A 1 325 ? 15.454 -13.663 -9.182 1.00 98.19 325 PHE A CA 1
ATOM 2533 C C . PHE A 1 325 ? 15.264 -12.379 -8.386 1.00 98.19 325 PHE A C 1
ATOM 2535 O O . PHE A 1 325 ? 14.410 -12.282 -7.502 1.00 98.19 325 PHE A O 1
ATOM 2542 N N . LYS A 1 326 ? 16.076 -11.386 -8.719 1.00 97.75 326 LYS A N 1
ATOM 2543 C CA . LYS A 1 326 ? 15.936 -10.008 -8.279 1.00 97.75 326 LYS A CA 1
ATOM 2544 C C . LYS A 1 326 ? 15.370 -9.221 -9.450 1.00 97.75 326 LYS A C 1
ATOM 2546 O O . LYS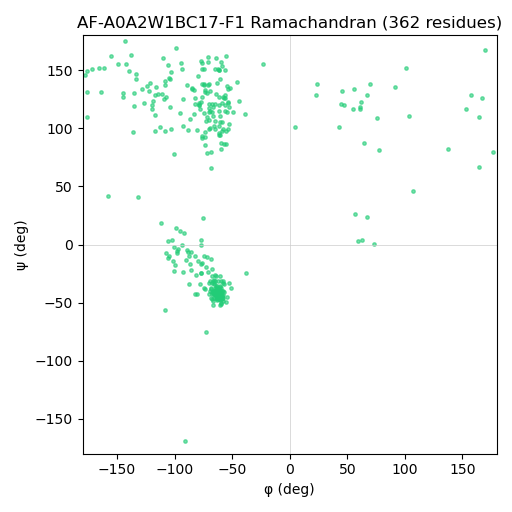 A 1 326 ? 15.990 -9.139 -10.504 1.00 97.75 326 LYS A O 1
ATOM 2551 N N . ILE A 1 327 ? 14.194 -8.653 -9.249 1.00 98.06 327 ILE A N 1
ATOM 2552 C CA . ILE A 1 327 ? 13.447 -7.919 -10.264 1.00 98.06 327 ILE A CA 1
ATOM 2553 C C . ILE A 1 327 ? 13.482 -6.447 -9.881 1.00 98.06 327 ILE A C 1
ATOM 2555 O O . ILE A 1 327 ? 13.118 -6.104 -8.763 1.00 98.06 327 ILE A O 1
ATOM 2559 N N . GLY A 1 328 ? 13.930 -5.578 -10.774 1.00 97.62 328 GLY A N 1
ATOM 2560 C CA . GLY A 1 328 ? 13.897 -4.128 -10.623 1.00 97.62 328 GLY A CA 1
ATOM 2561 C C . GLY A 1 328 ? 12.835 -3.524 -11.529 1.00 97.62 328 GLY A C 1
ATOM 2562 O O . GLY A 1 328 ? 12.843 -3.781 -12.730 1.00 97.62 328 GLY A O 1
ATOM 2563 N N . VAL A 1 329 ? 11.946 -2.721 -10.946 1.00 97.69 329 VAL A N 1
ATOM 2564 C CA . VAL A 1 329 ? 10.868 -2.003 -11.645 1.00 97.69 329 VAL A CA 1
ATOM 2565 C C . VAL A 1 329 ? 10.729 -0.579 -11.114 1.00 97.69 329 VAL A C 1
ATOM 2567 O O . VAL A 1 329 ? 11.230 -0.248 -10.035 1.00 97.69 329 VAL A O 1
ATOM 2570 N N . THR A 1 330 ? 10.047 0.276 -11.867 1.00 96.44 330 THR A N 1
ATOM 2571 C CA . THR A 1 330 ? 9.722 1.653 -11.474 1.00 96.44 330 THR A CA 1
ATOM 2572 C C . THR A 1 330 ? 8.784 1.687 -10.256 1.00 96.44 330 THR A C 1
ATOM 2574 O O . THR A 1 330 ? 8.007 0.759 -10.019 1.00 96.44 330 THR A O 1
ATOM 2577 N N . GLU A 1 331 ? 8.861 2.747 -9.438 1.00 94.19 331 GLU A N 1
ATOM 2578 C CA . GLU A 1 331 ? 8.069 2.867 -8.196 1.00 94.19 331 GLU A CA 1
ATOM 2579 C C . GLU A 1 331 ? 6.551 2.769 -8.446 1.00 94.19 331 GLU A C 1
ATOM 2581 O O . GLU A 1 331 ? 5.859 2.190 -7.612 1.00 94.19 331 GLU A O 1
ATOM 2586 N N . CYS A 1 332 ? 6.052 3.264 -9.585 1.00 93.38 332 CYS A N 1
ATOM 2587 C CA . CYS A 1 332 ? 4.635 3.199 -9.965 1.00 93.38 332 CYS A CA 1
ATOM 2588 C C . CYS A 1 332 ? 4.154 1.781 -10.317 1.00 93.38 332 CYS A C 1
ATOM 2590 O O . CYS A 1 332 ? 3.015 1.430 -10.029 1.00 93.38 332 CYS A O 1
ATOM 2592 N N . ASN A 1 333 ? 5.018 0.944 -10.894 1.00 96.81 333 ASN A N 1
ATOM 2593 C CA . ASN A 1 333 ? 4.671 -0.426 -11.277 1.00 96.81 333 ASN A CA 1
ATOM 2594 C C . ASN A 1 333 ? 4.936 -1.450 -10.168 1.00 96.81 333 ASN A C 1
ATOM 2596 O O . ASN A 1 333 ? 4.460 -2.582 -10.227 1.00 96.81 333 ASN A O 1
ATOM 2600 N N . TYR A 1 334 ? 5.684 -1.054 -9.139 1.00 96.75 334 TYR A N 1
ATOM 2601 C CA . TYR A 1 334 ? 6.025 -1.919 -8.017 1.00 96.75 334 TYR A CA 1
ATOM 2602 C C . TYR A 1 334 ? 4.796 -2.420 -7.249 1.00 96.75 334 TYR A C 1
ATOM 2604 O O . TYR A 1 334 ? 4.774 -3.575 -6.834 1.00 96.75 334 TYR A O 1
ATOM 2612 N N . GLU A 1 335 ? 3.784 -1.570 -7.056 1.00 96.44 335 GLU A N 1
ATOM 2613 C CA . GLU A 1 335 ? 2.573 -1.935 -6.308 1.00 96.44 335 GLU A CA 1
ATOM 2614 C C . GLU A 1 335 ? 1.773 -3.018 -7.038 1.00 96.44 335 GLU A C 1
ATOM 2616 O O . GLU A 1 335 ? 1.384 -3.994 -6.406 1.00 96.44 335 GLU A O 1
ATOM 2621 N N . LYS A 1 336 ? 1.677 -2.936 -8.372 1.00 97.31 336 LYS A N 1
ATOM 2622 C CA . LYS A 1 336 ? 1.032 -3.961 -9.210 1.00 97.31 336 LYS A CA 1
ATOM 2623 C C . LYS A 1 336 ? 1.706 -5.328 -9.075 1.00 97.31 336 LYS A C 1
ATOM 2625 O O . LYS A 1 336 ? 1.040 -6.344 -8.954 1.00 97.31 336 LYS A O 1
ATOM 2630 N N . LEU A 1 337 ? 3.041 -5.370 -9.042 1.00 97.25 337 LEU A N 1
ATOM 2631 C CA . LEU A 1 337 ? 3.776 -6.624 -8.825 1.00 97.25 337 LEU A CA 1
ATOM 2632 C C . LEU A 1 337 ? 3.725 -7.123 -7.377 1.00 97.25 337 LEU A C 1
ATOM 2634 O O . LEU A 1 337 ? 4.171 -8.236 -7.109 1.00 97.25 337 LEU A O 1
ATOM 2638 N N . CYS A 1 338 ? 3.233 -6.325 -6.431 1.00 96.25 338 CYS A N 1
ATOM 2639 C CA . CYS A 1 338 ? 3.059 -6.769 -5.052 1.00 96.25 338 CYS A CA 1
ATOM 2640 C C . CYS A 1 338 ? 1.721 -7.480 -4.819 1.00 96.25 338 CYS A C 1
ATOM 2642 O O . CYS A 1 338 ? 1.539 -8.038 -3.733 1.00 96.25 338 CYS A O 1
ATOM 2644 N N . ASP A 1 339 ? 0.826 -7.509 -5.807 1.00 97.25 339 ASP A N 1
ATOM 2645 C CA . ASP A 1 339 ? -0.431 -8.246 -5.722 1.00 97.25 339 ASP A CA 1
ATOM 2646 C C . ASP A 1 339 ? -0.211 -9.754 -5.851 1.00 97.25 339 ASP A C 1
ATOM 2648 O O . ASP A 1 339 ? 0.485 -10.243 -6.740 1.00 97.25 339 ASP A O 1
ATOM 2652 N N . ALA A 1 340 ? -0.830 -10.516 -4.948 1.00 96.75 340 ALA A N 1
ATOM 2653 C CA . ALA A 1 340 ? -0.657 -11.967 -4.893 1.00 96.75 340 ALA A CA 1
ATOM 2654 C C . ALA A 1 340 ? -1.255 -12.680 -6.116 1.00 96.75 340 ALA A C 1
ATOM 2656 O O . ALA A 1 340 ? -0.777 -13.744 -6.495 1.00 96.75 340 ALA A O 1
ATOM 2657 N N . GLU A 1 341 ? -2.273 -12.086 -6.741 1.00 97.62 341 GLU A N 1
ATOM 2658 C CA . GLU A 1 341 ? -2.953 -12.627 -7.925 1.00 97.62 341 GLU A CA 1
ATOM 2659 C C . GLU A 1 341 ? -2.100 -12.531 -9.196 1.00 97.62 341 GLU A C 1
ATOM 2661 O O . GLU A 1 341 ? -2.326 -13.269 -10.152 1.00 97.62 341 GLU A O 1
ATOM 2666 N N . VAL A 1 342 ? -1.089 -11.657 -9.195 1.00 97.69 342 VAL A N 1
ATOM 2667 C CA . VAL A 1 342 ? -0.159 -11.483 -10.316 1.00 97.69 342 VAL A CA 1
ATOM 2668 C C . VAL A 1 342 ? 0.857 -12.615 -10.392 1.00 97.69 342 VAL A C 1
ATOM 2670 O O . VAL A 1 342 ? 1.494 -12.774 -11.426 1.00 97.69 342 VAL A O 1
ATOM 2673 N N . TRP A 1 343 ? 1.038 -13.419 -9.345 1.00 97.88 343 TRP A N 1
ATOM 2674 C CA . TRP A 1 343 ? 2.056 -14.467 -9.331 1.00 97.88 343 TRP A CA 1
ATOM 2675 C C . TRP A 1 343 ? 1.451 -15.862 -9.512 1.00 97.88 343 TRP A C 1
ATOM 2677 O O . TRP A 1 343 ? 0.388 -16.153 -8.960 1.00 97.88 343 TRP A O 1
ATOM 2687 N N . PRO A 1 344 ? 2.136 -16.773 -10.230 1.00 97.69 344 PRO A N 1
ATOM 2688 C CA . PRO A 1 344 ? 1.715 -18.164 -10.302 1.00 97.69 344 PRO A CA 1
ATOM 2689 C C . PRO A 1 344 ? 1.659 -18.814 -8.914 1.00 97.69 344 PRO A C 1
ATOM 2691 O O . PRO A 1 344 ? 2.408 -18.460 -8.000 1.00 97.69 344 PRO A O 1
ATOM 2694 N N . LEU A 1 345 ? 0.807 -19.831 -8.773 1.00 96.94 345 LEU A N 1
ATOM 2695 C CA . LEU A 1 345 ? 0.674 -20.593 -7.531 1.00 96.94 345 LEU A CA 1
ATOM 2696 C C . LEU A 1 345 ? 2.039 -21.101 -7.032 1.00 96.94 345 LEU A C 1
ATOM 2698 O O . LEU A 1 345 ? 2.813 -21.687 -7.786 1.00 96.94 345 LEU A O 1
ATOM 2702 N N . ASN A 1 346 ? 2.282 -20.939 -5.728 1.00 97.00 346 ASN A N 1
ATOM 2703 C CA . ASN A 1 346 ? 3.502 -21.324 -4.999 1.00 97.00 346 ASN A CA 1
ATOM 2704 C C . ASN A 1 346 ? 4.753 -20.467 -5.246 1.00 97.00 346 ASN A C 1
ATOM 2706 O O . ASN A 1 346 ? 5.788 -20.742 -4.629 1.00 97.00 346 ASN A O 1
ATOM 2710 N N . VAL A 1 347 ? 4.673 -19.433 -6.085 1.00 98.06 347 VAL A N 1
ATOM 2711 C CA . VAL A 1 347 ? 5.734 -18.426 -6.165 1.00 98.06 347 VAL A CA 1
ATOM 2712 C C . VAL A 1 347 ? 5.687 -17.566 -4.906 1.00 98.06 347 VAL A C 1
ATOM 2714 O O . VAL A 1 347 ? 4.635 -17.083 -4.493 1.00 98.06 347 VAL A O 1
ATOM 2717 N N . GLU A 1 348 ? 6.842 -17.393 -4.270 1.00 97.75 348 GLU A N 1
ATOM 2718 C CA . GLU A 1 348 ? 6.985 -16.536 -3.098 1.00 97.75 348 GLU A CA 1
ATOM 2719 C C . GLU A 1 348 ? 7.772 -15.282 -3.491 1.00 97.75 348 GLU A C 1
ATOM 2721 O O . GLU A 1 348 ? 8.737 -15.354 -4.259 1.00 97.75 348 GLU A O 1
ATOM 2726 N N . TYR A 1 349 ? 7.370 -14.128 -2.959 1.00 97.62 349 TYR A N 1
ATOM 2727 C CA . TYR A 1 349 ? 8.024 -12.855 -3.237 1.00 97.62 349 TYR A CA 1
ATOM 2728 C C . TYR A 1 349 ? 8.096 -11.955 -2.000 1.00 97.62 349 TYR A C 1
ATOM 2730 O O . TYR A 1 349 ? 7.317 -12.085 -1.053 1.00 97.62 349 TYR A O 1
ATOM 2738 N N . CYS A 1 350 ? 9.065 -11.042 -1.984 1.00 95.94 350 CYS A N 1
ATOM 2739 C CA . CYS A 1 350 ? 9.179 -9.996 -0.971 1.00 95.94 350 CYS A CA 1
ATOM 2740 C C . CYS A 1 350 ? 9.948 -8.783 -1.497 1.00 95.94 350 CYS A C 1
ATOM 2742 O O . CYS A 1 350 ? 10.686 -8.875 -2.478 1.00 95.94 350 CYS A O 1
ATOM 2744 N N . GLU A 1 351 ? 9.807 -7.642 -0.819 1.00 95.62 351 GLU A N 1
ATOM 2745 C CA . GLU A 1 351 ? 10.636 -6.470 -1.097 1.00 95.62 351 GLU A CA 1
ATOM 2746 C C . GLU A 1 351 ? 12.117 -6.836 -0.941 1.00 95.62 351 GLU A C 1
ATOM 2748 O O . GLU A 1 351 ? 12.550 -7.331 0.107 1.00 95.62 351 GLU A O 1
ATOM 2753 N N . TRP A 1 352 ? 12.913 -6.570 -1.979 1.00 91.81 352 TRP A N 1
ATOM 2754 C CA . TRP A 1 352 ? 14.359 -6.706 -1.899 1.00 91.81 352 TRP A CA 1
ATOM 2755 C C . TRP A 1 352 ? 14.904 -5.545 -1.071 1.00 91.81 352 TRP A C 1
ATOM 2757 O O . TRP A 1 352 ? 15.329 -4.495 -1.566 1.00 91.81 352 TRP A O 1
ATOM 2767 N N . ILE A 1 353 ? 14.902 -5.746 0.239 1.00 83.25 353 ILE A N 1
ATOM 2768 C CA . ILE A 1 353 ? 15.614 -4.875 1.153 1.00 83.25 353 ILE A CA 1
ATOM 2769 C C . ILE A 1 353 ? 17.088 -5.145 0.892 1.00 83.25 353 ILE A C 1
ATOM 2771 O O . ILE A 1 353 ? 17.582 -6.242 1.153 1.00 83.25 353 ILE A O 1
ATOM 2775 N N . TRP A 1 354 ? 17.802 -4.145 0.367 1.00 65.88 354 TRP A N 1
ATOM 2776 C CA . TRP A 1 354 ? 19.257 -4.170 0.366 1.00 65.88 354 TRP A CA 1
ATOM 2777 C C . TRP A 1 354 ? 19.700 -4.370 1.814 1.00 65.88 354 TRP A C 1
ATOM 2779 O O . TRP A 1 354 ? 19.794 -3.415 2.592 1.00 65.88 354 TRP A O 1
ATOM 2789 N N . PHE A 1 355 ? 20.011 -5.614 2.176 1.00 55.03 355 PHE A N 1
ATOM 2790 C CA . PHE A 1 355 ? 20.969 -5.867 3.225 1.00 55.03 355 PHE A CA 1
ATOM 2791 C C . PHE A 1 355 ? 22.219 -5.189 2.706 1.00 55.03 355 PHE A C 1
ATOM 2793 O O . PHE A 1 355 ? 22.907 -5.715 1.833 1.00 55.03 355 PHE A O 1
ATOM 2800 N N . ARG A 1 356 ? 22.457 -3.958 3.168 1.00 47.03 356 ARG A N 1
ATOM 2801 C CA . ARG A 1 356 ? 23.766 -3.338 3.083 1.00 47.03 356 ARG A CA 1
ATOM 2802 C C . ARG A 1 356 ? 24.677 -4.306 3.819 1.00 47.03 356 ARG A C 1
ATOM 2804 O O . ARG A 1 356 ? 24.874 -4.181 5.024 1.00 47.03 356 ARG A O 1
ATOM 2811 N N . LEU A 1 357 ? 25.190 -5.302 3.102 1.00 44.12 357 LEU A N 1
ATOM 2812 C CA . LEU A 1 357 ? 26.476 -5.871 3.406 1.00 44.12 357 LEU A CA 1
ATOM 2813 C C . LEU A 1 357 ? 27.346 -4.631 3.446 1.00 44.12 357 LEU A C 1
ATOM 2815 O O . LEU A 1 357 ? 27.570 -3.979 2.430 1.00 44.12 357 LEU A O 1
ATOM 2819 N N . THR A 1 358 ? 27.686 -4.210 4.657 1.00 42.75 358 THR A N 1
ATOM 2820 C CA . THR A 1 358 ? 28.811 -3.332 4.894 1.00 42.75 358 THR A CA 1
ATOM 2821 C C . THR A 1 358 ? 29.983 -4.057 4.261 1.00 42.75 358 THR A C 1
ATOM 2823 O O . THR A 1 358 ? 30.616 -4.894 4.906 1.00 42.75 358 THR A O 1
ATOM 2826 N N . THR A 1 359 ? 30.195 -3.843 2.966 1.00 40.88 359 THR A N 1
ATOM 2827 C CA . THR A 1 359 ? 31.422 -4.200 2.284 1.00 40.88 359 THR A CA 1
ATOM 2828 C C . THR A 1 359 ? 32.468 -3.428 3.053 1.00 40.88 359 THR A C 1
ATOM 2830 O O . THR A 1 359 ? 32.557 -2.205 2.936 1.00 40.88 359 THR A O 1
ATOM 2833 N N . LYS A 1 360 ? 33.158 -4.120 3.966 1.00 42.78 360 LYS A N 1
ATOM 2834 C CA . LYS A 1 360 ? 34.340 -3.562 4.603 1.00 42.78 360 LYS A CA 1
ATOM 2835 C C . LYS A 1 360 ? 35.226 -3.132 3.435 1.00 42.78 360 LYS A C 1
ATOM 2837 O O . LYS A 1 360 ? 35.469 -3.981 2.572 1.00 42.78 360 LYS A O 1
ATOM 2842 N N . PRO A 1 361 ? 35.611 -1.849 3.337 1.00 43.25 361 PRO A N 1
ATOM 2843 C CA . PRO A 1 361 ? 36.518 -1.424 2.289 1.00 43.25 361 PRO A CA 1
ATOM 2844 C C . PRO A 1 361 ? 37.731 -2.343 2.375 1.00 43.25 361 PRO A C 1
ATOM 2846 O O . PRO A 1 361 ? 38.354 -2.474 3.430 1.00 43.25 361 PRO A O 1
ATOM 2849 N N . THR A 1 362 ? 37.965 -3.093 1.304 1.00 46.53 362 THR A N 1
ATOM 2850 C CA . THR A 1 362 ? 39.178 -3.887 1.185 1.00 46.53 362 THR A CA 1
ATOM 2851 C C . THR A 1 362 ? 40.253 -2.846 0.923 1.00 46.53 362 THR A C 1
ATOM 2853 O O . THR A 1 362 ? 40.220 -2.199 -0.118 1.00 46.53 362 THR A O 1
ATOM 2856 N N . LEU A 1 363 ? 41.081 -2.571 1.932 1.00 48.03 363 LEU A N 1
ATOM 2857 C CA . LEU A 1 363 ? 42.257 -1.721 1.784 1.00 48.03 363 LEU A CA 1
ATOM 2858 C C . LEU A 1 363 ? 43.149 -2.401 0.741 1.00 48.03 363 LEU A C 1
ATOM 2860 O O . LEU A 1 363 ? 43.698 -3.467 1.018 1.00 48.03 363 LEU A O 1
ATOM 2864 N N . SER A 1 364 ? 43.169 -1.836 -0.464 1.00 55.50 364 SER A N 1
ATOM 2865 C CA . SER A 1 364 ? 44.099 -2.164 -1.546 1.00 55.50 364 SER A CA 1
ATOM 2866 C C . SER A 1 364 ? 45.408 -1.426 -1.353 1.00 55.50 364 SER A C 1
ATOM 2868 O O . SER A 1 364 ? 45.308 -0.202 -1.090 1.00 55.50 364 SER A O 1
#

Organism: Helicoverpa armigera (NCBI:txid29058)

Secondary structure (DSSP, 8-state):
-B-TTT--B--TTTEEE-TTT--EEETGGGT--HHHHHHS-HHHHHH---HHHHHS-------------PPP---S-SSSSSSSSSTTS-SS----HHHHHHHHHHHHHHHHHHHHHHHHHHHHHHHHHHHHHHHHHHHHHHHHHHHHHHHHHHHHHHHHHHHHHHHHHHHHHHHHHHTT-----------------------------------------------------------------------------PPP-PPP-----TT--PPPPEEEEEEEEE-TT--HHHHHHHHHHHH-TT---EEEE---SS--SSEEEEEEEEHHHHHHHT-GGGS-TT-EEEE-------------

Sequence (364 aa):
MNCNICFKKIDLSDLLRCNGCKATYHYRCMKITPAEFKEGPVQLKRTFKCDICTNVSKRIRVTDDTPVRGAPSAIGIADEINQSFEDSVSKDGLLTSEQKSIMTGIMEKVTSVLMAKLNDIEICIMDEIKANVTVLTSENSKLRQELKEANEKCMYFEQEIRSLKTEKQTITKDKQRQSVALPGSGDTTESSSSSAGSVNDSERGSHESRSQATEPVVSYAAVVGAAAAARKTA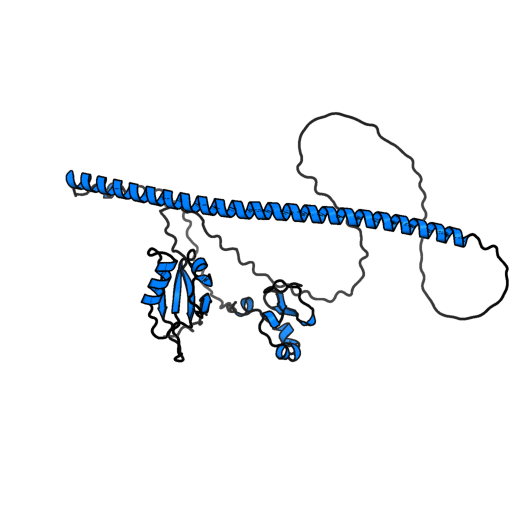DYKDSEIENKPVNTWTEIKRIKKQNPIKKGGNTSTLTLKAVERKKYLHVWRLAKDTTEDDLMQYIRNVLGDDTEITVEKVKQKIERNYASFKIGVTECNYEKLCDAEVWPLNVEYCEWIWFRLTTKPTLS

Foldseek 3Di:
DAAPQPRHDDDPLQWAAAPQPRGIHGCVSQVHDPCCSVVVPVVCSVHHHGPVRVLPPPPPPPVPPPPPDDDDDDDDDPPPVVPPPPVVPPDDDPDPPVNVVVVVVVVVVVVVVVVVVVVVVVVVVVVVVVVVVVVVVVVVVVVVVVVVVVVVVVVVVVVVVVVVVVVVVVVVVVVVVVVVPDDDDDDDDDDDDDDDDDDDDDDDDDDDDDDDDDDDDDDDDDDDDDPDDDDDPDDDPDPDDDDDDPDDDDPDDPDPPPPDDDDDPDPDDPPDDDDFDKWKKKKKPAAPPDDQVNVVVLLCVQQNPPWDKDKDWDDDPDDDRMTMIIIIGGPVCVVVVVDPVSDPPPMDMDTPDPPPPVPPPPPD

Radius of gyration: 39.14 Å; Cα contacts (8 Å, |Δi|>4): 191; chains: 1; bounding box: 88×73×130 Å